Protein AF-A0AAW4JKL2-F1 (afdb_monomer)

Nearest PDB structures (foldseek):
  2j7v-assembly1_A  TM=4.377E-01  e=2.839E+00  Synechococcus elongatus
  2uuu-assembly1_B  TM=3.241E-01  e=1.667E+00  Dictyostelium discoideum
  2hzm-assembly3_E  TM=2.739E-01  e=5.126E+00  Saccharomyces cerevisiae
  8c7o-assembly1_A  TM=1.915E-01  e=6.494E+00  Staphylococcus aureus subsp. aureus USA300
  5ey2-assembly1_B  TM=1.717E-01  e=5.770E+00  Bacillus cereus ATCC 14579

Organism: NCBI:txid479978

Radius of gyration: 26.13 Å; Cα contacts (8 Å, |Δi|>4): 425; chains: 1; bounding box: 57×46×68 Å

InterPro domains:
  IPR006311 Twin-arginine translocation pathway, signal sequence [PS51318] (1-33)

Secondary structure (DSSP, 8-state):
---HHHHHHHHHHHHHHHHHHHSHHHHTS-TTSPPP-SEEEEEEEEES--TTEEEEEEGGGTEEEEEE-SSS-EEEE-TTS-EEEEEETTEEEEETT-THHHHTSSTT--PPPPTT--TTSPP-EEEEESSSEEEE--GGGS---SSPPHHHHH-TTS-EEEEEEEEEEEETTEEEEEEEEEEE-PPPPSHHHHHHHHHHHHHHHHHH-PPTTSHHHHHHHHHHHHHHHHHHHHHHHHHHHHHHHTT-SHHHHHHHHHHHTSHHHHHHHHHHHH-

Solvent-accessible surface area (backbone atoms only — not comparable to full-atom values): 15125 Å² total; per-residue (Å²): 133,83,51,57,67,61,44,20,52,49,53,50,50,51,51,50,50,50,49,58,63,71,46,45,69,66,69,69,53,53,94,81,58,75,81,89,65,55,58,46,40,45,72,75,49,50,42,78,75,59,89,42,60,50,73,46,62,37,80,92,39,61,24,46,34,44,36,27,72,36,97,55,54,38,28,37,39,30,93,86,68,22,65,22,38,37,29,9,77,87,11,22,28,38,14,67,20,19,54,44,62,44,37,26,71,42,89,85,36,79,52,79,78,57,91,69,42,33,59,88,53,80,75,45,77,41,78,78,45,72,49,34,60,49,76,42,30,53,76,71,57,52,89,85,65,96,65,73,58,71,70,43,70,74,44,56,88,46,72,40,85,73,45,75,37,72,47,47,30,32,44,84,89,46,78,30,29,41,33,28,39,30,28,40,44,46,79,77,80,60,62,67,54,54,52,51,52,50,51,50,50,50,49,54,50,65,68,38,63,38,60,85,95,35,76,66,28,55,51,50,51,52,51,49,42,50,49,33,32,51,49,10,50,52,39,37,50,50,50,52,50,53,27,57,71,71,66,44,73,57,72,68,35,29,52,48,36,41,61,74,76,34,40,67,59,38,51,52,11,52,50,31,55,72,98

Mean predicted aligned error: 9.64 Å

pLDDT: mean 86.82, std 12.03, range [48.22, 98.81]

Sequence (275 aa):
MITPLRRAALVLAVAATALLTLAAPAAAHGADAPEGTDYRATISGVDPDGPGLTARMVEAGARLELTNDTDADVTVLGYSGEPYLRIGPAGVYENTRSPATYLNRTLAGETRLPAEANPAAAPDWRRIDDGPTARWHDQRTLWREDAPPAAVAADPDREHRVRDWTVPLRAGDTTGAVRGTLDWVPPPDPYPWWVAATLGFLLIGAAGLAPGGTAAGVRALRAVGALLALGGAATVALTVARALDTGAPGVGGTLAELVTGQVWTLLTGLGALAA

Foldseek 3Di:
DDPLLRQLVVLVVVVVVVCVVVCVVVVVPPPPQDDDDLKQKAWPDKPPDDPQWDWGQDSRNQKIKIFGRDQFWKFWAAPVRAGAWIFHQQAIKGFLLALCVQQFPDSLSPGDRDPSNHRPDDTDIDHDTRHRMDMTGDPQRDDNDPDDPPVCVVPVQDKAFPDKGWTWMDTPPDTMITIITMMRHHDPDCVVVVVVVVVSVVVSVVSNDDDPPDPSNVVVVVVQLVVLLVQLVVLLVVLLVVLVVVVQPPPVRSVCCCVPVPVVSNVSSVVSNVD

Structure (mmCIF, N/CA/C/O backbone):
data_AF-A0AAW4JKL2-F1
#
_entry.id   AF-A0AAW4JKL2-F1
#
loop_
_atom_site.group_PDB
_atom_site.id
_atom_site.type_symbol
_atom_site.label_atom_id
_atom_site.label_alt_id
_atom_site.label_comp_id
_atom_site.label_asym_id
_atom_site.label_entity_id
_atom_site.label_seq_id
_atom_site.pdbx_PDB_ins_code
_atom_site.Cartn_x
_atom_site.Cartn_y
_atom_site.Cartn_z
_atom_site.occupancy
_atom_site.B_iso_or_equiv
_atom_site.auth_seq_id
_atom_site.auth_comp_id
_atom_site.auth_asym_id
_atom_site.auth_atom_id
_atom_site.pdbx_PDB_model_num
ATOM 1 N N . MET A 1 1 ? 40.353 19.549 -35.329 1.00 52.00 1 MET A N 1
ATOM 2 C CA . MET A 1 1 ? 39.270 18.582 -35.621 1.00 52.00 1 MET A CA 1
ATOM 3 C C . MET A 1 1 ? 39.399 17.402 -34.673 1.00 52.00 1 MET A C 1
ATOM 5 O O . MET A 1 1 ? 40.476 16.829 -34.590 1.00 52.00 1 MET A O 1
ATOM 9 N N . ILE A 1 2 ? 38.353 17.076 -33.913 1.00 56.88 2 ILE A N 1
ATOM 10 C CA . ILE A 1 2 ? 38.347 15.893 -33.038 1.00 56.88 2 ILE A CA 1
ATOM 11 C C . ILE A 1 2 ? 38.246 14.653 -33.938 1.00 56.88 2 ILE A C 1
ATOM 13 O O . ILE A 1 2 ? 37.394 14.624 -34.824 1.00 56.88 2 ILE A O 1
ATOM 17 N N . THR A 1 3 ? 39.113 13.658 -33.741 1.00 70.12 3 THR A N 1
ATOM 18 C CA . THR A 1 3 ? 39.052 12.399 -34.496 1.00 70.12 3 THR A CA 1
ATOM 19 C C . THR A 1 3 ? 37.716 11.684 -34.243 1.00 70.12 3 THR A C 1
ATOM 21 O O . THR A 1 3 ? 37.168 11.791 -33.143 1.00 70.12 3 THR A O 1
ATOM 24 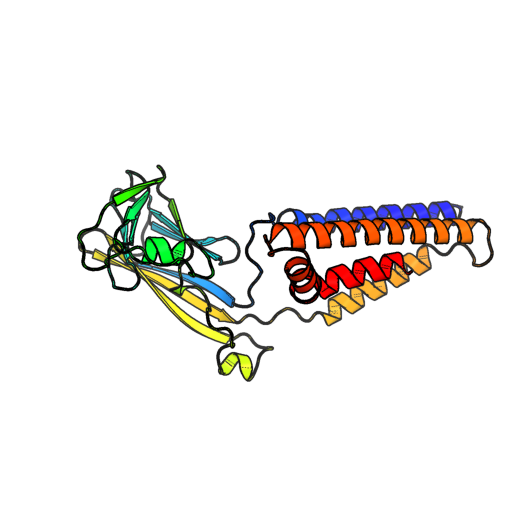N N . PRO A 1 4 ? 37.175 10.934 -35.219 1.00 64.88 4 PRO A N 1
ATOM 25 C CA . PRO A 1 4 ? 35.885 10.246 -35.082 1.00 64.88 4 PRO A CA 1
ATOM 26 C C . PRO A 1 4 ? 35.831 9.324 -33.851 1.00 64.88 4 PRO A C 1
ATOM 28 O O . PRO A 1 4 ? 34.829 9.300 -33.147 1.00 64.88 4 PRO A O 1
ATOM 31 N N . LEU A 1 5 ? 36.952 8.680 -33.504 1.00 64.56 5 LEU A N 1
ATOM 32 C CA . LEU A 1 5 ? 37.116 7.889 -32.276 1.00 64.56 5 LEU A CA 1
ATOM 33 C C . LEU A 1 5 ? 36.901 8.701 -30.991 1.00 64.56 5 LEU A C 1
ATOM 35 O O . LEU A 1 5 ? 36.231 8.242 -30.072 1.00 64.56 5 LEU A O 1
ATOM 39 N N . ARG A 1 6 ? 37.454 9.916 -30.917 1.00 69.94 6 ARG A N 1
ATOM 40 C CA . ARG A 1 6 ? 37.334 10.776 -29.733 1.00 69.94 6 ARG A CA 1
ATOM 41 C C . ARG A 1 6 ? 35.933 11.387 -29.617 1.00 69.94 6 ARG A C 1
ATOM 43 O O . ARG A 1 6 ? 35.484 11.629 -28.504 1.00 69.94 6 ARG A O 1
ATOM 50 N N . ARG A 1 7 ? 35.226 11.587 -30.738 1.00 69.88 7 ARG A N 1
ATOM 51 C CA . ARG A 1 7 ? 33.801 11.968 -30.743 1.00 69.88 7 ARG A CA 1
ATOM 52 C C . ARG A 1 7 ? 32.911 10.819 -30.269 1.00 69.88 7 ARG A C 1
ATOM 54 O O . ARG A 1 7 ? 32.115 11.036 -29.367 1.00 69.88 7 ARG A O 1
ATOM 61 N N . ALA A 1 8 ? 33.104 9.611 -30.799 1.00 66.69 8 ALA A N 1
ATOM 62 C CA . ALA A 1 8 ? 32.352 8.426 -30.385 1.00 66.69 8 ALA A CA 1
ATOM 63 C C . ALA A 1 8 ? 32.540 8.116 -28.891 1.00 66.69 8 ALA A C 1
ATOM 65 O O . ALA A 1 8 ? 31.564 7.900 -28.181 1.00 66.69 8 ALA A O 1
ATOM 66 N N . ALA A 1 9 ? 33.778 8.181 -28.389 1.00 70.62 9 ALA A N 1
ATOM 67 C CA . ALA A 1 9 ? 34.065 7.989 -26.968 1.00 70.62 9 ALA A CA 1
ATOM 68 C C . ALA A 1 9 ? 33.380 9.042 -26.081 1.00 70.62 9 ALA A C 1
ATOM 70 O O . ALA A 1 9 ? 32.868 8.705 -25.019 1.00 70.62 9 ALA A O 1
ATOM 71 N N . LEU A 1 10 ? 33.333 10.304 -26.522 1.00 77.19 10 LEU A N 1
ATOM 72 C CA . LEU A 1 10 ? 32.659 11.374 -25.787 1.00 77.19 10 LEU A CA 1
ATOM 73 C C . LEU A 1 10 ? 31.135 11.186 -25.782 1.00 77.19 10 LEU A C 1
ATOM 75 O O . LEU A 1 10 ? 30.516 11.333 -24.737 1.00 77.19 10 LEU A O 1
ATOM 79 N N . VAL A 1 11 ? 30.537 10.819 -26.920 1.00 75.50 11 VAL A N 1
ATOM 80 C CA . VAL A 1 11 ? 29.095 10.533 -27.024 1.00 75.50 11 VAL A CA 1
ATOM 81 C C . VAL A 1 11 ? 28.717 9.346 -26.143 1.00 75.50 11 VAL A C 1
ATOM 83 O O . VAL A 1 11 ? 27.756 9.443 -25.392 1.00 75.50 11 VAL A O 1
ATOM 86 N N . LEU A 1 12 ? 29.497 8.262 -26.176 1.00 72.12 12 LEU A N 1
ATOM 87 C CA . LEU A 1 12 ? 29.280 7.099 -25.317 1.00 72.12 12 LEU A CA 1
ATOM 88 C C . LEU A 1 12 ? 29.432 7.448 -23.836 1.00 72.12 12 LEU A C 1
ATOM 90 O O . LEU A 1 12 ? 28.603 7.034 -23.037 1.00 72.12 12 LEU A O 1
ATOM 94 N N . ALA A 1 13 ? 30.442 8.237 -23.463 1.00 77.69 13 ALA A N 1
ATOM 95 C CA . ALA A 1 13 ? 30.631 8.668 -22.081 1.00 77.69 13 ALA A CA 1
ATOM 96 C C . ALA A 1 13 ? 29.476 9.555 -21.594 1.00 77.69 13 ALA A C 1
ATOM 98 O O . ALA A 1 13 ? 28.987 9.362 -20.484 1.00 77.69 13 ALA A O 1
ATOM 99 N N . VAL A 1 14 ? 29.002 10.490 -22.422 1.00 79.69 14 VAL A N 1
ATOM 100 C CA . VAL A 1 14 ? 27.851 11.346 -22.097 1.00 79.69 14 VAL A CA 1
ATOM 101 C C . VAL A 1 14 ? 26.569 10.521 -22.018 1.00 79.69 14 VAL A C 1
ATOM 103 O O . VAL A 1 14 ? 25.834 10.667 -21.050 1.00 79.69 14 VAL A O 1
ATOM 106 N N . ALA A 1 15 ? 26.321 9.623 -22.974 1.00 76.25 15 ALA A N 1
ATOM 107 C CA . ALA A 1 15 ? 25.154 8.744 -22.962 1.00 76.25 15 ALA A CA 1
ATOM 108 C C . ALA A 1 15 ? 25.161 7.803 -21.750 1.00 76.25 15 ALA A C 1
ATOM 110 O O . ALA A 1 15 ? 24.146 7.679 -21.076 1.00 76.25 15 ALA A O 1
ATOM 111 N N . ALA A 1 16 ? 26.305 7.195 -21.426 1.00 75.12 16 ALA A N 1
ATOM 112 C CA . ALA A 1 16 ? 26.457 6.345 -20.248 1.00 75.12 16 ALA A CA 1
ATOM 113 C C . ALA A 1 16 ? 26.262 7.140 -18.952 1.00 75.12 16 ALA A C 1
ATOM 115 O O . ALA A 1 16 ? 25.554 6.688 -18.062 1.00 75.12 16 ALA A O 1
ATOM 116 N N . THR A 1 17 ? 26.827 8.348 -18.862 1.00 78.50 17 THR A N 1
ATOM 117 C CA . THR A 1 17 ? 26.625 9.231 -17.703 1.00 78.50 17 THR A CA 1
ATOM 118 C C . THR A 1 17 ? 25.152 9.613 -17.571 1.00 78.50 17 THR A C 1
ATOM 120 O O . THR A 1 17 ? 24.591 9.476 -16.491 1.00 78.50 17 THR A O 1
ATOM 123 N N . ALA A 1 18 ? 24.498 10.011 -18.665 1.00 76.19 18 ALA A N 1
ATOM 124 C CA . ALA A 1 18 ? 23.077 10.344 -18.678 1.00 76.19 18 ALA A CA 1
ATOM 125 C C . ALA A 1 18 ? 22.216 9.146 -18.245 1.00 76.19 18 ALA A C 1
ATOM 127 O O . ALA A 1 18 ? 21.394 9.290 -17.345 1.00 76.19 18 ALA A O 1
ATOM 128 N N . LEU A 1 19 ? 22.465 7.956 -18.800 1.00 73.12 19 LEU A N 1
ATOM 129 C CA . LEU A 1 19 ? 21.787 6.715 -18.414 1.00 73.12 19 LEU A CA 1
ATOM 130 C C . LEU A 1 19 ? 21.975 6.399 -16.926 1.00 73.12 19 LEU A C 1
ATOM 132 O O . LEU A 1 19 ? 20.993 6.150 -16.237 1.00 73.12 19 LEU A O 1
ATOM 136 N N . LEU A 1 20 ? 23.204 6.469 -16.408 1.00 72.44 20 LEU A N 1
ATOM 137 C CA . LEU A 1 20 ? 23.494 6.212 -14.993 1.00 72.44 20 LEU A CA 1
ATOM 138 C C . LEU A 1 20 ? 22.837 7.245 -14.065 1.00 72.44 20 LEU A C 1
ATOM 140 O O . LEU A 1 20 ? 22.357 6.884 -12.994 1.00 72.44 20 LEU A O 1
ATOM 144 N N . THR A 1 21 ? 22.766 8.517 -14.472 1.00 70.31 21 THR A N 1
ATOM 145 C CA . THR A 1 21 ? 22.097 9.567 -13.682 1.00 70.31 21 THR A CA 1
ATOM 146 C C . THR A 1 21 ? 20.573 9.450 -13.700 1.00 70.31 21 THR A C 1
ATOM 148 O O . THR A 1 21 ? 19.937 9.660 -12.673 1.00 70.31 21 THR A O 1
ATOM 151 N N . LEU A 1 22 ? 19.981 9.082 -14.840 1.00 67.00 22 LEU A N 1
ATOM 152 C CA . LEU A 1 22 ? 18.532 8.934 -14.998 1.00 67.00 22 LEU A CA 1
ATOM 153 C C . LEU A 1 22 ? 18.009 7.599 -14.453 1.00 67.00 22 LEU A C 1
ATOM 155 O O . LEU A 1 22 ? 16.836 7.510 -14.112 1.00 67.00 22 LEU A O 1
ATOM 159 N N . ALA A 1 23 ? 18.864 6.580 -14.331 1.00 60.25 23 ALA A N 1
ATOM 160 C CA . ALA A 1 23 ? 18.529 5.302 -13.705 1.00 60.25 23 ALA A CA 1
ATOM 161 C C . ALA A 1 23 ? 18.612 5.333 -12.166 1.00 60.25 23 ALA A C 1
ATOM 163 O O . ALA A 1 23 ? 18.156 4.397 -11.512 1.00 60.25 23 ALA A O 1
ATOM 164 N N . ALA A 1 24 ? 19.150 6.399 -11.563 1.00 53.47 24 ALA A N 1
ATOM 165 C CA . ALA A 1 24 ? 19.277 6.524 -10.109 1.00 53.47 24 ALA A CA 1
ATOM 166 C C . ALA A 1 24 ? 17.954 6.339 -9.319 1.00 53.47 24 ALA A C 1
ATOM 168 O O . ALA A 1 24 ? 17.996 5.689 -8.273 1.00 53.47 24 ALA A O 1
ATOM 169 N N . PRO A 1 25 ? 16.772 6.801 -9.788 1.00 61.66 25 PRO A N 1
ATOM 170 C CA . PRO A 1 25 ? 15.496 6.537 -9.114 1.00 61.66 25 PRO A CA 1
ATOM 171 C C . PRO A 1 25 ? 15.129 5.047 -9.043 1.00 61.66 25 PRO A C 1
ATOM 173 O O . PRO A 1 25 ? 14.504 4.622 -8.073 1.00 61.66 25 PRO A O 1
ATOM 176 N N . ALA A 1 26 ? 15.558 4.243 -10.025 1.00 56.38 26 ALA A N 1
ATOM 177 C CA . ALA A 1 26 ? 15.331 2.798 -10.029 1.00 56.38 26 ALA A CA 1
ATOM 178 C C . ALA A 1 26 ? 16.175 2.081 -8.960 1.00 56.38 26 ALA A C 1
ATOM 180 O O . ALA A 1 26 ? 15.728 1.095 -8.391 1.00 56.38 26 ALA A O 1
ATOM 181 N N . ALA A 1 27 ? 17.364 2.603 -8.632 1.00 53.47 27 ALA A N 1
ATOM 182 C CA . ALA A 1 27 ? 18.199 2.091 -7.540 1.00 53.47 27 ALA A CA 1
ATOM 183 C C . ALA A 1 27 ? 17.720 2.539 -6.144 1.00 53.47 27 ALA A C 1
ATOM 185 O O . ALA A 1 27 ? 18.103 1.938 -5.144 1.00 53.47 27 ALA A O 1
ATOM 186 N N . ALA A 1 28 ? 16.891 3.587 -6.067 1.00 52.62 28 ALA A N 1
ATOM 187 C CA . ALA A 1 28 ? 16.260 4.023 -4.821 1.00 52.62 28 ALA A CA 1
ATOM 188 C C . ALA A 1 28 ? 15.072 3.131 -4.411 1.00 52.62 28 ALA A C 1
ATOM 190 O O . ALA A 1 28 ? 14.612 3.215 -3.273 1.00 52.62 28 ALA A O 1
ATOM 191 N N . HIS A 1 29 ? 14.580 2.276 -5.316 1.00 50.56 29 HIS A N 1
ATOM 192 C CA . HIS A 1 29 ? 13.637 1.220 -4.968 1.00 50.56 29 HIS A CA 1
ATOM 193 C C . HIS A 1 29 ? 14.438 0.078 -4.339 1.00 50.56 29 HIS A C 1
ATOM 195 O O . HIS A 1 29 ? 15.180 -0.629 -5.020 1.00 50.56 29 HIS A O 1
ATOM 201 N N . GLY A 1 30 ? 14.350 -0.049 -3.013 1.00 48.62 30 GLY A N 1
ATOM 202 C CA . GLY A 1 30 ? 14.922 -1.191 -2.305 1.00 48.62 30 GLY A CA 1
ATOM 203 C C . GLY A 1 30 ? 14.339 -2.499 -2.844 1.00 48.62 30 GLY A C 1
ATOM 204 O O . GLY A 1 30 ? 13.202 -2.524 -3.309 1.00 48.62 30 GLY A O 1
ATOM 205 N N . ALA A 1 31 ? 15.108 -3.586 -2.760 1.00 48.22 31 ALA A N 1
ATOM 206 C CA . ALA A 1 31 ? 14.669 -4.921 -3.179 1.00 48.22 31 ALA A CA 1
ATOM 207 C C . ALA A 1 31 ? 13.407 -5.419 -2.436 1.00 48.22 31 ALA A C 1
ATOM 209 O O . ALA A 1 31 ? 12.767 -6.352 -2.903 1.00 48.22 31 ALA A O 1
ATOM 210 N N . ASP A 1 32 ? 13.045 -4.764 -1.328 1.00 49.06 32 ASP A N 1
ATOM 211 C CA . ASP A 1 32 ? 11.871 -5.063 -0.503 1.00 49.06 32 ASP A CA 1
ATOM 212 C C . ASP A 1 32 ? 10.628 -4.227 -0.864 1.00 49.06 32 ASP A C 1
ATOM 214 O O . ASP A 1 32 ? 9.589 -4.349 -0.212 1.00 49.06 32 ASP A O 1
ATOM 218 N N . ALA A 1 33 ? 10.717 -3.334 -1.860 1.00 54.47 33 ALA A N 1
ATOM 219 C CA . ALA A 1 33 ? 9.550 -2.599 -2.331 1.00 54.47 33 ALA A CA 1
ATOM 220 C C . ALA A 1 33 ? 8.578 -3.578 -3.020 1.00 54.47 33 ALA A C 1
ATOM 222 O O . ALA A 1 33 ? 9.007 -4.328 -3.899 1.00 54.47 33 ALA A O 1
ATOM 223 N N . PRO A 1 34 ? 7.284 -3.579 -2.654 1.00 63.53 34 PRO A N 1
ATOM 224 C CA . PRO A 1 34 ? 6.278 -4.403 -3.315 1.00 63.53 34 PRO A CA 1
ATOM 225 C C . PRO A 1 34 ? 6.248 -4.155 -4.821 1.00 63.53 34 PRO A C 1
ATOM 227 O O . PRO A 1 34 ? 6.532 -3.040 -5.270 1.00 63.53 34 PRO A O 1
ATOM 230 N N . GLU A 1 35 ? 5.860 -5.171 -5.595 1.00 68.19 35 GLU A N 1
ATOM 231 C CA . GLU A 1 35 ? 5.595 -4.971 -7.018 1.00 68.19 35 GLU A CA 1
ATOM 232 C C . GLU A 1 35 ? 4.573 -3.843 -7.205 1.00 68.19 35 GLU A C 1
ATOM 234 O O . GLU A 1 35 ? 3.597 -3.724 -6.456 1.00 68.19 35 GLU A O 1
ATOM 239 N N . GLY A 1 36 ? 4.831 -2.981 -8.191 1.00 70.75 36 GLY A N 1
ATOM 240 C CA . GLY A 1 36 ? 3.904 -1.916 -8.543 1.00 70.75 36 GLY A CA 1
ATOM 241 C C . GLY A 1 36 ? 2.564 -2.515 -8.955 1.00 70.75 36 GLY A C 1
ATOM 242 O O . GLY A 1 36 ? 2.522 -3.464 -9.733 1.00 70.75 36 GLY A O 1
ATOM 243 N N . THR A 1 37 ? 1.475 -1.959 -8.432 1.00 85.62 37 THR A N 1
ATOM 244 C CA . THR A 1 37 ? 0.113 -2.365 -8.791 1.00 85.62 37 THR A CA 1
ATOM 245 C C . THR A 1 37 ? -0.551 -1.250 -9.588 1.00 85.62 37 THR A C 1
ATOM 247 O O . THR A 1 37 ? -0.321 -0.072 -9.304 1.00 85.62 37 THR A O 1
ATOM 250 N N . ASP A 1 38 ? -1.444 -1.617 -10.504 1.00 92.06 38 ASP A N 1
ATOM 251 C CA . ASP A 1 38 ? -2.299 -0.668 -11.229 1.00 92.06 38 ASP A CA 1
ATOM 252 C C . ASP A 1 38 ? -3.453 -0.132 -10.354 1.00 92.06 38 ASP A C 1
ATOM 254 O O . ASP A 1 38 ? -4.308 0.618 -10.814 1.00 92.06 38 ASP A O 1
ATOM 258 N N . TYR A 1 39 ? -3.498 -0.483 -9.066 1.00 93.81 39 TYR A N 1
ATOM 259 C CA . TYR A 1 39 ? -4.464 0.036 -8.103 1.00 93.81 39 TYR A CA 1
ATOM 260 C C . TYR A 1 39 ? -3.835 1.096 -7.197 1.00 93.81 39 TYR A C 1
ATOM 262 O O . TYR A 1 39 ? -2.875 0.853 -6.463 1.00 93.81 39 TYR A O 1
ATOM 270 N N . ARG A 1 40 ? -4.439 2.284 -7.190 1.00 95.44 40 ARG A N 1
ATOM 271 C CA . ARG A 1 40 ? -4.085 3.409 -6.330 1.00 95.44 40 ARG A CA 1
ATOM 272 C C . ARG A 1 40 ? -5.024 3.477 -5.134 1.00 95.44 40 ARG A C 1
ATOM 274 O O . ARG A 1 40 ? -6.212 3.753 -5.281 1.00 95.44 40 ARG A O 1
ATOM 281 N N . ALA A 1 41 ? -4.468 3.302 -3.940 1.00 96.19 41 ALA A N 1
ATOM 282 C CA . ALA A 1 41 ? -5.157 3.599 -2.692 1.00 96.19 41 ALA A CA 1
ATOM 283 C C . ALA A 1 41 ? -4.923 5.062 -2.284 1.00 96.19 41 ALA A C 1
ATOM 285 O O . ALA A 1 41 ? -3.781 5.518 -2.216 1.00 96.19 41 ALA A O 1
ATOM 286 N N . THR A 1 42 ? -5.997 5.784 -1.969 1.00 97.19 42 THR A N 1
ATOM 287 C CA . THR A 1 42 ? -5.944 7.185 -1.523 1.00 97.19 42 THR A CA 1
ATOM 288 C C . THR A 1 42 ? -6.735 7.347 -0.235 1.00 97.19 42 THR A C 1
ATOM 290 O O . THR A 1 42 ? -7.855 6.859 -0.147 1.00 97.19 42 THR A O 1
ATOM 293 N N . ILE A 1 43 ? -6.188 8.051 0.758 1.00 98.06 43 ILE A N 1
ATOM 294 C CA . ILE A 1 43 ? -6.950 8.459 1.947 1.00 98.06 43 ILE A CA 1
ATOM 295 C C . ILE A 1 43 ? -7.718 9.735 1.624 1.00 98.06 43 ILE A C 1
ATOM 297 O O . ILE A 1 43 ? -7.142 10.703 1.133 1.00 98.06 43 ILE A O 1
ATOM 301 N N . SER A 1 44 ? -9.016 9.724 1.908 1.00 96.94 44 SER A N 1
ATOM 302 C CA . SER A 1 44 ? -9.912 10.867 1.729 1.00 96.94 44 SER A CA 1
ATOM 303 C C . SER A 1 44 ? -10.199 11.608 3.035 1.00 96.94 44 SER A C 1
ATOM 305 O O . SER A 1 44 ? -10.614 12.762 2.986 1.00 96.94 44 SER A O 1
ATOM 307 N N . GLY A 1 45 ? -9.955 10.987 4.193 1.00 96.19 45 GLY A N 1
ATOM 308 C CA . GLY A 1 45 ? -10.068 11.654 5.489 1.00 96.19 45 GLY A CA 1
ATOM 309 C C . GLY A 1 45 ? -9.913 10.718 6.685 1.00 96.19 45 GLY A C 1
ATOM 310 O O . GLY A 1 45 ? -9.917 9.491 6.545 1.00 96.19 45 GLY A O 1
ATOM 311 N N . VAL A 1 46 ? -9.801 11.320 7.868 1.00 96.56 46 VAL A N 1
ATOM 312 C CA . VAL A 1 46 ? -9.782 10.640 9.166 1.00 96.56 46 VAL A CA 1
ATOM 313 C C . VAL A 1 46 ? -10.827 11.293 10.060 1.00 96.56 46 VAL A C 1
ATOM 315 O O . VAL A 1 46 ? -10.863 12.512 10.159 1.00 96.56 46 VAL A O 1
ATOM 318 N N . ASP A 1 47 ? -11.659 10.476 10.703 1.00 92.81 47 ASP A N 1
ATOM 319 C CA . ASP A 1 47 ? -12.657 10.920 11.670 1.00 92.81 47 ASP A CA 1
ATOM 320 C C . ASP A 1 47 ? -12.320 10.433 13.089 1.00 92.81 47 ASP A C 1
ATOM 322 O O . ASP A 1 47 ? -12.001 9.247 13.255 1.00 92.81 47 ASP A O 1
ATOM 326 N N . PRO A 1 48 ? -12.513 11.282 14.116 1.00 86.56 48 PRO A N 1
ATOM 327 C CA . PRO A 1 48 ? -12.802 12.712 13.989 1.00 86.56 48 PRO A CA 1
ATOM 328 C C . PRO A 1 48 ? -11.609 13.461 13.378 1.00 86.56 48 PRO A C 1
ATOM 330 O O . PRO A 1 48 ? -10.462 13.167 13.710 1.00 86.56 48 PRO A O 1
ATOM 333 N N . ASP A 1 49 ? -11.893 14.425 12.504 1.00 85.31 49 ASP A N 1
ATOM 334 C CA . ASP A 1 49 ? -10.858 15.307 11.966 1.00 85.31 49 ASP A CA 1
ATOM 335 C C . ASP A 1 49 ? -10.373 16.248 13.078 1.00 85.31 49 ASP A C 1
ATOM 337 O O . ASP A 1 49 ? -11.174 16.843 13.809 1.00 85.31 49 ASP A O 1
ATOM 341 N N . GLY A 1 50 ? -9.060 16.345 13.261 1.00 79.25 50 GLY A N 1
ATOM 342 C CA . GLY A 1 50 ? -8.479 17.082 14.373 1.00 79.25 50 GLY A CA 1
ATOM 343 C C . GLY A 1 50 ? -6.956 16.990 14.453 1.00 79.25 50 GLY A C 1
ATOM 344 O O . GLY A 1 50 ? -6.334 16.134 13.821 1.00 79.25 50 GLY A O 1
ATOM 345 N N . PRO A 1 51 ? -6.322 17.883 15.234 1.00 87.31 51 PRO A N 1
ATOM 346 C CA . PRO A 1 51 ? -4.876 17.871 15.401 1.00 87.31 51 PRO A CA 1
ATOM 347 C C . PRO A 1 51 ? -4.416 16.594 16.116 1.00 87.31 51 PRO A C 1
ATOM 349 O O . PRO A 1 51 ? -5.034 16.152 17.082 1.00 87.31 51 PRO A O 1
ATOM 352 N N . GLY A 1 52 ? -3.294 16.037 15.661 1.00 92.00 52 GLY A N 1
ATOM 353 C CA . GLY A 1 52 ? -2.620 14.914 16.315 1.00 92.00 52 GLY A CA 1
ATOM 354 C C . GLY A 1 52 ? -3.027 13.525 15.824 1.00 92.00 52 GLY A C 1
ATOM 355 O O . GLY A 1 52 ? -2.355 12.569 16.180 1.00 92.00 52 GLY A O 1
ATOM 356 N N . LEU A 1 53 ? -4.049 13.378 14.974 1.00 95.50 53 LEU A N 1
ATOM 357 C CA . LEU A 1 53 ? -4.347 12.100 14.320 1.00 95.50 53 LEU A CA 1
ATOM 358 C C . LEU A 1 53 ? -4.225 12.250 12.805 1.00 95.50 53 LEU A C 1
ATOM 360 O O . LEU A 1 53 ? -4.997 12.969 12.179 1.00 95.50 53 LEU A O 1
ATOM 3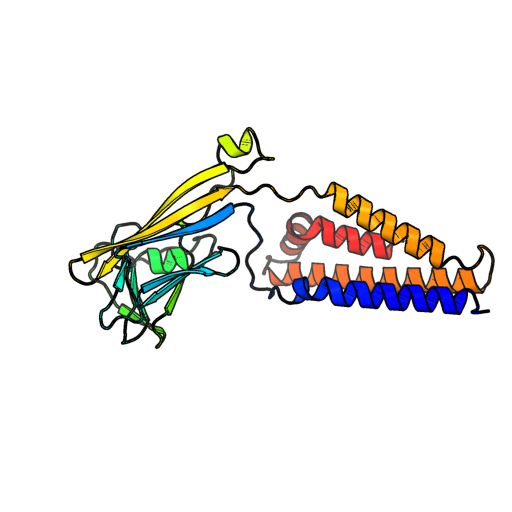64 N N . THR A 1 54 ? -3.248 11.575 12.202 1.00 97.19 54 THR A N 1
ATOM 365 C CA . THR A 1 54 ? -3.000 11.664 10.756 1.00 97.19 54 THR A CA 1
ATOM 366 C C . THR A 1 54 ? -2.853 10.286 10.136 1.00 97.19 54 THR A C 1
ATOM 368 O O . THR A 1 54 ? -2.271 9.384 10.735 1.00 97.19 54 THR A O 1
ATOM 371 N N . ALA A 1 55 ? -3.376 10.125 8.921 1.00 97.81 55 ALA A N 1
ATOM 372 C CA . ALA A 1 55 ? -3.253 8.892 8.161 1.00 97.81 55 ALA A CA 1
ATOM 373 C C . ALA A 1 55 ? -2.746 9.183 6.749 1.00 97.81 55 ALA A C 1
ATOM 375 O O . ALA A 1 55 ? -3.172 10.148 6.111 1.00 97.81 55 ALA A O 1
ATOM 376 N N . ARG A 1 56 ? -1.861 8.327 6.239 1.00 97.25 56 ARG A N 1
ATOM 377 C CA . ARG A 1 56 ?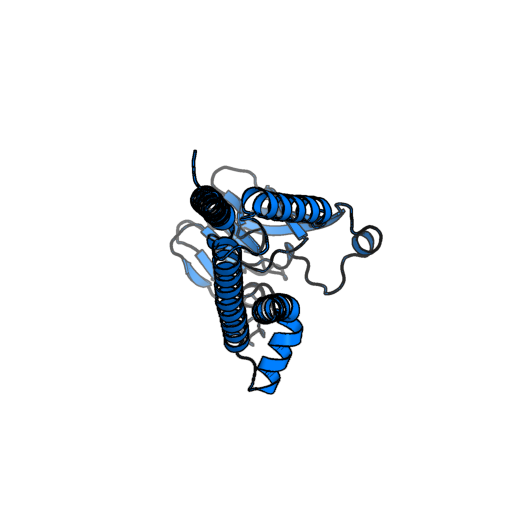 -1.379 8.398 4.855 1.00 97.25 56 ARG A CA 1
ATOM 378 C C . ARG A 1 56 ? -1.065 7.014 4.303 1.00 97.25 56 ARG A C 1
ATOM 380 O O . ARG A 1 56 ? -0.727 6.094 5.043 1.00 97.25 56 ARG A O 1
ATOM 387 N N . MET A 1 57 ? -1.143 6.893 2.983 1.00 95.69 57 MET A N 1
ATOM 388 C CA . MET A 1 57 ? -0.631 5.721 2.285 1.00 95.69 57 MET A CA 1
ATOM 389 C C . MET A 1 57 ? 0.882 5.869 2.107 1.00 95.69 57 MET A C 1
ATOM 391 O O . MET A 1 57 ? 1.373 6.944 1.750 1.00 95.69 57 MET A O 1
ATOM 395 N N . VAL A 1 58 ? 1.629 4.802 2.377 1.00 92.94 58 VAL A N 1
ATOM 396 C CA . VAL A 1 58 ? 3.095 4.751 2.263 1.00 92.94 58 VAL A CA 1
ATOM 397 C C . VAL A 1 58 ? 3.513 3.555 1.414 1.00 92.94 58 VAL A C 1
ATOM 399 O O . VAL A 1 58 ? 2.670 2.735 1.055 1.00 92.94 58 VAL A O 1
ATOM 402 N N . GLU A 1 59 ? 4.799 3.473 1.057 1.00 88.00 59 GLU A N 1
ATOM 403 C CA . GLU A 1 59 ? 5.345 2.352 0.267 1.00 88.00 59 GLU A CA 1
ATOM 404 C C . GLU A 1 59 ? 4.537 2.121 -1.025 1.00 88.00 59 GLU A C 1
ATOM 406 O O . GLU A 1 59 ? 4.018 1.039 -1.274 1.00 88.00 59 GLU A O 1
ATOM 411 N N . ALA A 1 60 ? 4.350 3.193 -1.805 1.00 83.88 60 ALA A N 1
ATOM 412 C CA . ALA A 1 60 ? 3.559 3.196 -3.042 1.00 83.88 60 ALA A CA 1
ATOM 413 C C . ALA A 1 60 ? 2.097 2.716 -2.890 1.00 83.88 60 ALA A C 1
ATOM 415 O O . ALA A 1 60 ? 1.483 2.282 -3.858 1.00 83.88 60 ALA A O 1
ATOM 416 N N . GLY A 1 61 ? 1.514 2.827 -1.691 1.00 88.62 61 GLY A N 1
ATOM 417 C CA . GLY A 1 61 ? 0.140 2.392 -1.419 1.00 88.62 61 GLY A CA 1
ATOM 418 C C . GLY A 1 61 ? 0.037 1.016 -0.767 1.00 88.62 61 GLY A C 1
ATOM 419 O O . GLY A 1 61 ? -1.063 0.603 -0.409 1.00 88.62 61 GLY A O 1
ATOM 420 N N . ALA A 1 62 ? 1.160 0.327 -0.553 1.00 88.94 62 ALA A N 1
ATOM 421 C CA . ALA A 1 62 ? 1.175 -1.005 0.038 1.00 88.94 62 ALA A CA 1
ATOM 422 C C . ALA A 1 62 ? 0.855 -1.025 1.539 1.00 88.94 62 ALA A C 1
ATOM 424 O O . ALA A 1 62 ? 0.407 -2.056 2.049 1.00 88.94 62 ALA A O 1
ATOM 425 N N . ARG A 1 63 ? 1.098 0.078 2.260 1.00 93.50 63 ARG A N 1
ATOM 426 C CA . ARG A 1 63 ? 0.815 0.189 3.697 1.00 93.50 63 ARG A CA 1
ATOM 427 C C . ARG A 1 63 ? 0.016 1.434 4.028 1.00 93.50 63 ARG A C 1
ATOM 429 O O . ARG A 1 63 ? 0.252 2.508 3.473 1.00 93.50 63 ARG A O 1
ATOM 436 N N . LEU A 1 64 ? -0.875 1.282 4.999 1.00 97.25 64 LEU A N 1
ATOM 437 C CA . LEU A 1 64 ? -1.482 2.399 5.700 1.00 97.25 64 LEU A CA 1
ATOM 438 C C . LEU A 1 64 ? -0.580 2.763 6.881 1.00 97.25 64 LEU A C 1
ATOM 440 O O . LEU A 1 64 ? -0.169 1.889 7.646 1.00 97.25 64 LEU A O 1
ATOM 444 N N . GLU A 1 65 ? -0.253 4.044 7.008 1.00 98.06 65 GLU A N 1
ATOM 445 C CA . GLU A 1 65 ? 0.387 4.614 8.189 1.00 98.06 65 GLU A CA 1
ATOM 446 C C . GLU A 1 65 ? -0.638 5.447 8.955 1.00 98.06 65 GLU A C 1
ATOM 448 O O . GLU A 1 65 ? -1.306 6.296 8.361 1.00 98.06 65 GLU A O 1
ATOM 453 N N . LEU A 1 66 ? -0.738 5.209 10.261 1.00 98.19 66 LEU A N 1
ATOM 454 C CA . LEU A 1 66 ? -1.529 6.010 11.189 1.00 98.19 66 LEU A CA 1
ATOM 455 C C . LEU A 1 66 ? -0.607 6.510 12.303 1.00 98.19 66 LEU A C 1
ATOM 457 O O . LEU A 1 66 ? 0.006 5.701 13.007 1.00 98.19 66 LEU A O 1
ATOM 461 N N . THR A 1 67 ? -0.534 7.828 12.463 1.00 98.19 67 THR A N 1
ATOM 462 C CA . THR A 1 67 ? 0.213 8.499 13.531 1.00 98.19 67 THR A CA 1
ATOM 463 C C . THR A 1 67 ? -0.765 9.161 14.491 1.00 98.19 67 THR A C 1
ATOM 465 O O . THR A 1 67 ? -1.633 9.924 14.060 1.00 98.19 67 THR A O 1
ATOM 468 N N . ASN A 1 68 ? -0.624 8.852 15.781 1.00 97.31 68 ASN A N 1
ATOM 469 C CA . ASN A 1 68 ? -1.436 9.392 16.864 1.00 97.31 68 ASN A CA 1
ATOM 470 C C . ASN A 1 68 ? -0.560 10.115 17.901 1.00 97.31 68 ASN A C 1
ATOM 472 O O . ASN A 1 68 ? -0.055 9.494 18.834 1.00 97.31 68 ASN A O 1
ATOM 476 N N . ASP A 1 69 ? -0.437 11.428 17.749 1.00 96.69 69 ASP A N 1
ATOM 477 C CA . ASP A 1 69 ? 0.228 12.355 18.670 1.00 96.69 69 ASP A CA 1
ATOM 478 C C . ASP A 1 69 ? -0.738 12.947 19.718 1.00 96.69 69 ASP A C 1
ATOM 480 O O . ASP A 1 69 ? -0.425 13.947 20.364 1.00 96.69 69 ASP A O 1
ATOM 484 N N . THR A 1 70 ? -1.941 12.381 19.873 1.00 94.50 70 THR A N 1
ATOM 485 C CA . THR A 1 70 ? -2.868 12.789 20.939 1.00 94.50 70 THR A CA 1
ATOM 486 C C . THR A 1 70 ? -2.490 12.154 22.283 1.00 94.50 70 THR A C 1
ATOM 488 O O . THR A 1 70 ? -1.766 11.161 22.347 1.00 94.50 70 THR A O 1
ATOM 491 N N . ASP A 1 71 ? -3.039 12.684 23.379 1.00 94.25 71 ASP A N 1
ATOM 492 C CA . ASP A 1 71 ? -2.803 12.158 24.734 1.00 94.25 71 ASP A CA 1
ATOM 493 C C . ASP A 1 71 ? -3.578 10.858 25.042 1.00 94.25 71 ASP A C 1
ATOM 495 O O . ASP A 1 71 ? -3.489 10.326 26.152 1.00 94.25 71 ASP A O 1
ATOM 499 N N . ALA A 1 72 ? -4.367 10.346 24.092 1.00 94.12 72 ALA A N 1
ATOM 500 C CA . ALA A 1 72 ? -5.237 9.190 24.281 1.00 94.12 72 ALA A CA 1
ATOM 501 C C . ALA A 1 72 ? -4.960 8.088 23.255 1.00 94.12 72 ALA A C 1
ATOM 503 O O . ALA A 1 72 ? -4.592 8.345 22.111 1.00 94.12 72 ALA A O 1
ATOM 504 N N . ASP A 1 73 ? -5.201 6.841 23.654 1.00 96.31 73 ASP A N 1
ATOM 505 C CA . ASP A 1 73 ? -5.070 5.700 22.754 1.00 96.31 73 ASP A CA 1
ATOM 506 C C . ASP A 1 73 ? -6.167 5.702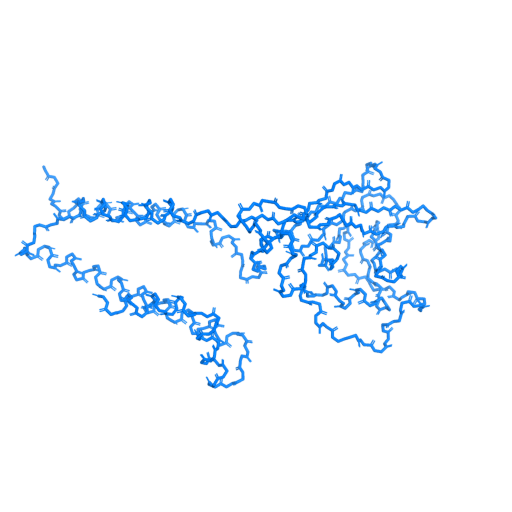 21.676 1.00 96.31 73 ASP A C 1
ATOM 508 O O . ASP A 1 73 ? -7.366 5.778 21.969 1.00 96.31 73 ASP A O 1
ATOM 512 N N . VAL A 1 74 ? -5.752 5.486 20.430 1.00 97.62 74 VAL A N 1
ATOM 513 C CA . VAL A 1 74 ? -6.625 5.150 19.304 1.00 97.62 74 VAL A CA 1
ATOM 514 C C . VAL A 1 74 ? -6.475 3.665 19.000 1.00 97.62 74 VAL A C 1
ATOM 516 O O . VAL A 1 74 ? -5.379 3.156 18.765 1.00 97.62 74 VAL A O 1
ATOM 519 N N . THR A 1 75 ? -7.596 2.951 19.008 1.00 98.38 75 THR A N 1
ATOM 520 C CA . THR A 1 75 ? -7.674 1.540 18.631 1.00 98.38 75 THR A CA 1
ATOM 521 C C . THR A 1 75 ? -8.101 1.416 17.172 1.00 98.38 75 THR A C 1
ATOM 523 O O . THR A 1 75 ? -9.175 1.889 16.806 1.00 98.38 75 THR A O 1
ATOM 526 N N . VAL A 1 76 ? -7.310 0.735 16.349 1.00 98.62 76 VAL A N 1
ATOM 527 C CA . VAL A 1 76 ? -7.706 0.301 15.002 1.00 98.62 76 VAL A CA 1
ATOM 528 C C . VAL A 1 76 ? -8.483 -1.005 15.126 1.00 98.62 76 VAL A C 1
ATOM 530 O O . VAL A 1 76 ? -8.035 -1.918 15.823 1.00 98.62 76 VAL A O 1
ATOM 533 N N . LEU A 1 77 ? -9.631 -1.115 14.454 1.00 98.62 77 LEU A N 1
ATOM 534 C CA . LEU A 1 77 ? -10.443 -2.332 14.477 1.00 98.62 77 LEU A CA 1
ATOM 535 C C . LEU A 1 77 ? -10.121 -3.264 13.301 1.00 98.62 77 LEU A C 1
ATOM 537 O O . LEU A 1 77 ? -9.969 -2.846 12.143 1.00 98.62 77 LEU A O 1
ATOM 541 N N . GLY A 1 78 ? -10.034 -4.553 13.619 1.00 98.00 78 GLY A N 1
ATOM 542 C CA . GLY A 1 78 ? -9.853 -5.643 12.675 1.00 98.00 78 GLY A CA 1
ATOM 543 C C . GLY A 1 78 ? -11.118 -5.950 11.874 1.00 98.00 78 GLY A C 1
ATOM 544 O O . GLY A 1 78 ? -12.125 -5.239 11.930 1.00 98.00 78 GLY A O 1
ATOM 545 N N . TYR A 1 79 ? -11.050 -7.009 11.073 1.00 96.81 79 TYR A N 1
ATOM 546 C CA . TYR A 1 79 ? -12.062 -7.315 10.059 1.00 96.81 79 TYR A CA 1
ATOM 547 C C . TYR A 1 79 ? -13.402 -7.786 10.633 1.00 96.81 79 TYR A C 1
ATOM 549 O O . TYR A 1 79 ? -14.415 -7.693 9.945 1.00 96.81 79 TYR A O 1
ATOM 557 N N . SER A 1 80 ? -13.421 -8.259 11.882 1.00 97.12 80 SER A N 1
ATOM 558 C CA . SER A 1 80 ? -14.643 -8.632 12.608 1.00 97.12 80 SER A CA 1
ATOM 559 C C . SER A 1 80 ? -15.057 -7.569 13.636 1.00 97.12 80 SER A C 1
ATOM 561 O O . SER A 1 80 ? -15.922 -7.827 14.469 1.00 97.12 80 SER A O 1
ATOM 563 N N . GLY A 1 81 ? -14.446 -6.378 13.598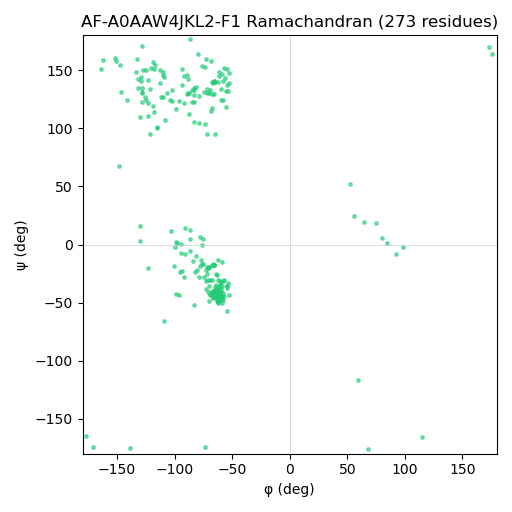 1.00 97.19 81 GLY A N 1
ATOM 564 C CA . GLY A 1 81 ? -14.675 -5.305 14.570 1.00 97.19 81 GLY A CA 1
ATOM 565 C C . GLY A 1 81 ? -13.911 -5.472 15.888 1.00 97.19 81 GLY A C 1
ATOM 566 O O . GLY A 1 81 ? -14.104 -4.684 16.812 1.00 97.19 81 GLY A O 1
ATOM 567 N N . GLU A 1 82 ? -13.038 -6.472 15.993 1.00 97.81 82 GLU A N 1
ATOM 568 C CA . GLU A 1 82 ? -12.211 -6.710 17.170 1.00 97.81 82 GLU A CA 1
ATOM 569 C C . GLU A 1 82 ? -11.071 -5.679 17.291 1.00 97.81 82 GLU A C 1
ATOM 571 O O . GLU A 1 82 ? -10.599 -5.169 16.274 1.00 97.81 82 GLU A O 1
ATOM 576 N N . PRO A 1 83 ? -10.560 -5.375 18.498 1.00 98.31 83 PRO A N 1
ATOM 577 C CA . PRO A 1 83 ? -9.362 -4.549 18.645 1.00 98.31 83 PRO A CA 1
ATOM 578 C C . PRO A 1 83 ? -8.163 -5.194 17.942 1.00 98.31 83 PRO A C 1
ATOM 580 O O . PRO A 1 83 ? -7.819 -6.332 18.257 1.00 98.31 83 PRO A O 1
ATOM 583 N N . TYR A 1 84 ? -7.517 -4.472 17.027 1.00 98.50 84 TYR A N 1
ATOM 584 C CA . TYR A 1 84 ? -6.349 -4.953 16.286 1.00 98.50 84 TYR A CA 1
ATOM 585 C C . TYR A 1 84 ? -5.068 -4.239 16.726 1.00 98.50 84 TYR A C 1
ATOM 587 O O . TYR A 1 84 ? -4.194 -4.872 17.316 1.00 98.50 84 TYR A O 1
ATOM 595 N N . LEU A 1 85 ? -4.966 -2.932 16.479 1.00 98.69 85 LEU A N 1
ATOM 596 C CA . LEU A 1 85 ? -3.838 -2.109 16.923 1.00 98.69 85 LEU A CA 1
ATOM 597 C C . LEU A 1 85 ? -4.312 -1.114 17.969 1.00 98.69 85 LEU A C 1
ATOM 599 O O . LEU A 1 85 ? -5.452 -0.658 17.916 1.00 98.69 85 LEU A O 1
ATOM 603 N N . ARG A 1 86 ? -3.427 -0.743 18.885 1.00 98.44 86 ARG A N 1
ATOM 604 C CA . ARG A 1 86 ? -3.615 0.369 19.813 1.00 98.44 86 ARG A CA 1
ATOM 605 C C . ARG A 1 86 ? -2.397 1.273 19.734 1.00 98.44 86 ARG A C 1
ATOM 607 O O . ARG A 1 86 ? -1.279 0.805 19.928 1.00 98.44 86 ARG A O 1
ATOM 614 N N . ILE A 1 87 ? -2.629 2.537 19.414 1.00 98.44 87 ILE A N 1
ATOM 615 C CA . ILE A 1 87 ? -1.601 3.527 19.096 1.00 98.44 87 ILE A CA 1
ATOM 616 C C . ILE A 1 87 ? -1.825 4.721 20.014 1.00 98.44 87 ILE A C 1
ATOM 618 O O . ILE A 1 87 ? -2.933 5.257 20.036 1.00 98.44 87 ILE A O 1
ATOM 622 N N . GLY A 1 88 ? -0.803 5.153 20.742 1.00 97.12 88 GLY A N 1
ATOM 623 C CA . GLY A 1 88 ? -0.905 6.301 21.639 1.00 97.12 88 GLY A CA 1
ATOM 624 C C . GLY A 1 88 ? 0.429 6.641 22.305 1.00 97.12 88 GLY A C 1
ATOM 625 O O . GLY A 1 88 ? 1.471 6.134 21.882 1.00 97.12 88 GLY A O 1
ATOM 626 N N . PRO A 1 89 ? 0.425 7.460 23.372 1.00 97.00 89 PRO A N 1
ATOM 627 C CA . PRO A 1 89 ? 1.647 8.011 23.968 1.00 97.00 89 PRO A CA 1
ATOM 628 C C . PRO A 1 89 ? 2.567 6.960 24.612 1.00 97.00 89 PRO A C 1
ATOM 630 O O . PRO A 1 89 ? 3.743 7.227 24.844 1.00 97.00 89 PRO A O 1
ATOM 633 N N . ALA A 1 90 ? 2.056 5.760 24.906 1.00 97.19 90 ALA A N 1
ATOM 634 C CA . ALA A 1 90 ? 2.849 4.645 25.436 1.00 97.19 90 ALA A CA 1
ATOM 635 C C . ALA A 1 90 ? 3.519 3.781 24.340 1.00 97.19 90 ALA A C 1
ATOM 637 O O . ALA A 1 90 ? 4.299 2.870 24.653 1.00 97.19 90 ALA A O 1
ATOM 638 N N . GLY A 1 91 ? 3.220 4.051 23.068 1.00 98.25 91 GLY A N 1
ATOM 639 C CA . GLY A 1 91 ? 3.726 3.330 21.904 1.00 98.25 91 GLY A CA 1
ATOM 640 C C . GLY A 1 91 ? 2.635 2.595 21.125 1.00 98.25 91 GLY A C 1
ATOM 641 O O . GLY A 1 91 ? 1.433 2.808 21.323 1.00 98.25 91 GLY A O 1
ATOM 642 N N . VAL A 1 92 ? 3.065 1.685 20.251 1.00 98.75 92 VAL A N 1
ATOM 643 C CA . VAL A 1 92 ? 2.180 0.846 19.435 1.00 98.75 92 VAL A CA 1
ATOM 644 C C . VAL A 1 92 ? 2.089 -0.554 20.016 1.00 98.75 92 VAL A C 1
ATOM 646 O O . VAL A 1 92 ? 3.096 -1.205 20.305 1.00 98.75 92 VAL A O 1
ATOM 649 N N . TYR A 1 93 ? 0.861 -1.046 20.129 1.00 98.81 93 TYR A N 1
ATOM 650 C CA . TYR A 1 93 ? 0.546 -2.399 20.555 1.00 98.81 93 TYR A CA 1
ATOM 651 C C . TYR A 1 93 ? -0.294 -3.101 19.492 1.00 98.81 93 TYR A C 1
ATOM 653 O O . TYR A 1 93 ? -1.208 -2.508 18.923 1.00 98.81 93 TYR A O 1
ATOM 661 N N . GLU A 1 94 ? -0.036 -4.384 19.280 1.00 98.50 94 GLU A N 1
ATOM 662 C CA . GLU A 1 94 ? -0.890 -5.270 18.492 1.00 98.50 94 GLU A CA 1
ATOM 663 C C . GLU A 1 94 ? -1.582 -6.284 19.403 1.00 98.50 94 GLU A C 1
ATOM 665 O O . GLU A 1 94 ? -1.025 -6.731 20.409 1.00 98.50 94 GLU A O 1
ATOM 670 N N . ASN A 1 95 ? -2.811 -6.648 19.060 1.00 98.50 95 ASN A N 1
ATOM 671 C CA . ASN A 1 95 ? -3.552 -7.687 19.751 1.00 98.50 95 ASN A CA 1
ATOM 672 C C . ASN A 1 95 ? -3.219 -9.050 19.134 1.00 98.50 95 ASN A C 1
ATOM 674 O O . ASN A 1 95 ? -3.633 -9.345 18.010 1.00 98.50 95 ASN A O 1
ATOM 678 N N . THR A 1 96 ? -2.539 -9.923 19.874 1.00 97.75 96 THR A N 1
ATOM 679 C CA . THR A 1 96 ? -2.195 -11.276 19.400 1.00 97.75 96 THR A CA 1
ATOM 680 C C . THR A 1 96 ? -3.427 -12.170 19.214 1.00 97.75 96 THR A C 1
ATOM 682 O O . THR A 1 96 ? -3.356 -13.168 18.504 1.00 97.75 96 THR A O 1
ATOM 685 N N . ARG A 1 97 ? -4.585 -11.805 19.786 1.00 98.25 97 ARG A N 1
ATOM 686 C CA . ARG A 1 97 ? -5.867 -12.496 19.565 1.00 98.25 97 ARG A CA 1
ATOM 687 C C . ARG A 1 97 ? -6.604 -12.037 18.308 1.00 98.25 97 ARG A C 1
ATOM 689 O O . ARG A 1 97 ? -7.529 -12.726 17.892 1.00 98.25 97 ARG A O 1
ATOM 696 N N . SER A 1 98 ? -6.231 -10.913 17.692 1.00 98.31 98 SER A N 1
ATOM 697 C CA . SER A 1 98 ? -6.896 -10.437 16.472 1.00 98.31 98 SER A CA 1
ATOM 698 C C . SER A 1 98 ? -6.408 -11.215 15.244 1.00 98.31 98 SER A C 1
ATOM 700 O O . SER A 1 98 ? -5.202 -11.247 14.983 1.00 98.31 98 SER A O 1
ATOM 702 N N . PRO A 1 99 ? -7.314 -11.785 14.425 1.00 97.12 99 PRO A N 1
ATOM 703 C CA . PRO A 1 99 ? -6.954 -12.329 13.117 1.00 97.12 99 PRO A CA 1
ATOM 704 C C . PRO A 1 99 ? -6.221 -11.324 12.214 1.00 97.12 99 PRO A C 1
ATOM 706 O O . PRO A 1 99 ? -5.332 -11.720 11.458 1.00 97.12 99 PRO A O 1
ATOM 709 N N . ALA A 1 100 ? -6.538 -10.025 12.317 1.00 97.56 100 ALA A N 1
ATOM 710 C CA . ALA A 1 100 ? -5.900 -8.976 11.522 1.00 97.56 100 ALA A CA 1
ATOM 711 C C . ALA A 1 100 ? -4.375 -8.904 11.740 1.00 97.56 100 ALA A C 1
ATOM 713 O O . ALA A 1 100 ? -3.643 -8.673 10.782 1.00 97.56 100 ALA A O 1
ATOM 714 N N . THR A 1 101 ? -3.875 -9.223 12.940 1.00 96.56 101 THR A N 1
ATOM 715 C CA . THR A 1 101 ? -2.430 -9.300 13.254 1.00 96.56 101 THR A CA 1
ATOM 716 C C . THR A 1 101 ? -1.664 -10.271 12.361 1.00 96.56 101 THR A C 1
ATOM 718 O O . THR A 1 101 ? -0.486 -10.070 12.064 1.00 96.56 101 THR A O 1
ATOM 721 N N . TYR A 1 102 ? -2.323 -11.330 11.906 1.00 94.94 102 TYR A N 1
ATOM 722 C CA . TYR A 1 102 ? -1.712 -12.348 11.059 1.00 94.94 102 TYR A CA 1
ATOM 723 C C . TYR A 1 102 ? -1.988 -12.072 9.583 1.00 94.94 102 TYR A C 1
ATOM 725 O O . TYR A 1 102 ? -1.072 -12.125 8.766 1.00 94.94 102 TYR A O 1
ATOM 733 N N . LEU A 1 103 ? -3.226 -11.702 9.257 1.00 94.19 103 LEU A N 1
ATOM 734 C CA . LEU A 1 103 ? -3.662 -11.393 7.894 1.00 94.19 103 LEU A CA 1
ATOM 735 C C . LEU A 1 103 ? -2.943 -10.180 7.281 1.00 94.19 103 LEU A C 1
ATOM 737 O O . LEU A 1 103 ? -2.806 -10.114 6.062 1.00 94.19 103 LEU A O 1
ATOM 741 N N . ASN A 1 104 ? -2.459 -9.252 8.109 1.00 95.00 104 ASN A N 1
ATOM 742 C CA . ASN A 1 104 ? -1.813 -8.010 7.667 1.00 95.00 104 ASN A CA 1
ATOM 743 C C . ASN A 1 104 ? -0.283 -8.081 7.656 1.00 95.00 104 ASN A C 1
ATOM 745 O O . ASN A 1 104 ? 0.384 -7.091 7.357 1.00 95.00 104 ASN A O 1
ATOM 749 N N . ARG A 1 105 ? 0.296 -9.237 8.003 1.00 89.25 105 ARG A N 1
ATOM 750 C CA . ARG A 1 105 ? 1.754 -9.410 8.068 1.00 89.25 105 ARG A CA 1
ATOM 751 C C . ARG A 1 105 ? 2.410 -9.367 6.689 1.00 89.25 105 ARG A C 1
ATOM 753 O O . ARG A 1 105 ? 3.555 -8.950 6.563 1.00 89.25 105 ARG A O 1
ATOM 760 N N . THR A 1 106 ? 1.680 -9.804 5.671 1.00 85.50 106 THR A N 1
ATOM 761 C CA . THR A 1 106 ? 2.130 -9.899 4.280 1.00 85.50 106 THR A CA 1
ATOM 762 C C . THR A 1 106 ? 1.067 -9.308 3.367 1.00 85.50 106 THR A C 1
ATOM 764 O O . THR A 1 106 ? -0.117 -9.493 3.644 1.00 85.50 106 THR A O 1
ATOM 767 N N . LEU A 1 107 ? 1.467 -8.712 2.244 1.00 81.81 107 LEU A N 1
ATOM 768 C CA . LEU A 1 107 ? 0.547 -8.201 1.216 1.00 81.81 107 LEU A CA 1
ATOM 769 C C . LEU A 1 107 ? -0.477 -9.237 0.738 1.00 81.81 107 LEU A C 1
ATOM 771 O O . LEU A 1 107 ? -1.662 -8.931 0.656 1.00 81.81 107 LEU A O 1
ATOM 775 N N . ALA A 1 108 ? -0.033 -10.473 0.498 1.00 79.44 108 ALA A N 1
ATOM 776 C CA . ALA A 1 108 ? -0.899 -11.554 0.028 1.00 79.44 108 ALA A CA 1
ATOM 777 C C . ALA A 1 108 ? -1.895 -12.054 1.099 1.00 79.44 108 ALA A C 1
ATOM 779 O O . ALA A 1 108 ? -2.910 -12.671 0.789 1.00 79.44 108 ALA A O 1
ATOM 780 N N . GLY A 1 109 ? -1.637 -11.776 2.382 1.00 76.88 109 GLY A N 1
ATOM 781 C CA . GLY A 1 109 ? -2.485 -12.227 3.490 1.00 76.88 109 GLY A CA 1
ATOM 782 C C . GLY A 1 109 ? -2.548 -13.747 3.695 1.00 76.88 109 GLY A C 1
ATOM 783 O O . GLY A 1 109 ? -3.457 -14.229 4.364 1.00 76.88 109 GLY A O 1
ATOM 784 N N . GLU A 1 110 ? -1.589 -14.506 3.166 1.00 77.19 110 GLU A N 1
ATOM 785 C CA . GLU A 1 110 ? -1.585 -15.981 3.144 1.00 77.19 110 GLU A CA 1
ATOM 786 C C . GLU A 1 110 ? -1.178 -16.633 4.477 1.00 77.19 110 GLU A C 1
ATOM 788 O O . GLU A 1 110 ? -1.011 -17.851 4.585 1.00 77.19 110 GLU A O 1
ATOM 793 N N . THR A 1 111 ? -1.005 -15.833 5.530 1.00 83.00 111 THR A N 1
ATOM 794 C CA . THR A 1 111 ? -0.592 -16.352 6.833 1.00 83.00 111 THR A CA 1
ATOM 795 C C . THR A 1 111 ? -1.702 -17.220 7.423 1.00 83.00 111 THR A C 1
ATOM 797 O O . THR A 1 111 ? -2.788 -16.733 7.742 1.00 83.00 111 THR A O 1
ATOM 800 N N . ARG A 1 112 ? -1.412 -18.510 7.637 1.00 87.50 112 ARG A N 1
ATOM 801 C CA . ARG A 1 112 ? -2.310 -19.412 8.370 1.00 87.50 112 ARG A CA 1
ATOM 802 C C . ARG A 1 112 ? -2.569 -18.849 9.769 1.00 87.50 112 ARG A C 1
ATOM 804 O O . ARG A 1 112 ? -1.631 -18.635 10.538 1.00 87.50 112 ARG A O 1
ATOM 811 N N . LEU A 1 113 ? -3.844 -18.657 10.097 1.00 90.94 113 LEU A N 1
ATOM 812 C CA . LEU A 1 113 ? -4.255 -18.188 11.415 1.00 90.94 113 LEU A CA 1
ATOM 813 C C . LEU A 1 113 ? -3.926 -19.241 12.487 1.00 90.94 113 LEU A C 1
ATOM 815 O O . LEU A 1 113 ? -4.283 -20.410 12.310 1.00 90.94 113 LEU A O 1
ATOM 819 N N . PRO A 1 114 ? -3.254 -18.859 13.586 1.00 93.62 114 PRO A N 1
ATOM 820 C CA . PRO A 1 114 ? -3.066 -19.749 14.723 1.00 93.62 114 PRO A CA 1
ATOM 821 C C . PRO A 1 114 ? -4.379 -19.926 15.497 1.00 93.62 114 PRO A C 1
ATOM 823 O O . PRO A 1 114 ? -5.287 -19.102 15.398 1.00 93.62 114 PRO A O 1
ATOM 826 N N . ALA A 1 115 ? -4.480 -20.995 16.290 1.00 92.06 115 ALA A N 1
ATOM 827 C CA . ALA A 1 115 ? -5.705 -21.327 17.023 1.00 92.06 115 ALA A CA 1
ATOM 828 C C . ALA A 1 115 ? -6.083 -20.263 18.071 1.00 92.06 115 ALA A C 1
ATOM 830 O O . ALA A 1 115 ? -7.251 -20.110 18.424 1.00 92.06 115 ALA A O 1
ATOM 831 N N . GLU A 1 116 ? -5.096 -19.516 18.561 1.00 91.88 116 GLU A N 1
ATOM 832 C CA . GLU A 1 116 ? -5.263 -18.455 19.547 1.00 91.88 116 GLU A CA 1
ATOM 833 C C . GLU A 1 116 ? -5.855 -17.169 18.944 1.00 91.88 116 GLU A C 1
ATOM 835 O O . GLU A 1 116 ? -6.359 -16.332 19.699 1.00 91.88 116 GLU A O 1
ATOM 840 N N . ALA A 1 117 ? -5.832 -17.013 17.612 1.00 96.00 117 ALA A N 1
ATOM 841 C CA . ALA A 1 117 ? -6.453 -15.891 16.915 1.00 96.00 117 ALA A CA 1
ATOM 842 C C . ALA A 1 117 ? -7.982 -16.041 16.950 1.00 96.00 117 ALA A C 1
ATOM 844 O O . ALA A 1 117 ? -8.590 -16.725 16.127 1.00 96.00 117 ALA A O 1
ATOM 845 N N . ASN A 1 118 ? -8.605 -15.393 17.930 1.00 96.38 118 ASN A N 1
ATOM 846 C CA . ASN A 1 118 ? -10.036 -15.426 18.172 1.00 96.38 118 ASN A CA 1
ATOM 847 C C . ASN A 1 118 ? -10.561 -13.986 18.317 1.00 96.38 118 ASN A C 1
ATOM 849 O O . ASN A 1 118 ? -10.309 -13.361 19.352 1.00 96.38 118 ASN A O 1
ATOM 853 N N . PRO A 1 119 ? -11.334 -13.469 17.342 1.00 96.62 119 PRO A N 1
ATOM 854 C CA . PRO A 1 119 ? -11.810 -12.086 17.363 1.00 96.62 119 PRO A CA 1
ATOM 855 C C . PRO A 1 119 ? -12.796 -11.795 18.506 1.00 96.62 119 PRO A C 1
ATOM 857 O O . PRO A 1 119 ? -13.003 -10.637 18.849 1.00 96.62 119 PRO A O 1
ATOM 860 N N . ALA A 1 120 ? -13.392 -12.825 19.117 1.00 96.94 120 ALA A N 1
ATOM 861 C CA . ALA A 1 120 ? -14.299 -12.677 20.254 1.00 96.94 120 ALA A CA 1
ATOM 862 C C . ALA A 1 120 ? -13.587 -12.745 21.620 1.00 96.94 120 ALA A C 1
ATOM 864 O O . ALA A 1 120 ? -14.219 -12.523 22.653 1.00 96.94 120 ALA A O 1
ATOM 865 N N . ALA A 1 121 ? -12.295 -13.090 21.656 1.00 97.12 121 ALA A N 1
ATOM 866 C CA . ALA A 1 121 ? -11.534 -13.135 22.898 1.00 97.12 121 ALA A CA 1
ATOM 867 C C . ALA A 1 121 ? -11.158 -11.723 23.374 1.00 97.12 121 ALA A C 1
ATOM 869 O O . ALA A 1 121 ? -10.999 -10.797 22.577 1.00 97.12 121 ALA A O 1
ATOM 870 N N . ALA A 1 122 ? -10.962 -11.569 24.687 1.00 97.38 122 ALA A N 1
ATOM 871 C CA . ALA A 1 122 ? -10.371 -10.350 25.229 1.00 97.38 122 ALA A CA 1
ATOM 872 C C . ALA A 1 122 ? -8.983 -10.112 24.598 1.00 97.38 122 ALA A C 1
ATOM 874 O O . ALA A 1 122 ? -8.245 -11.082 24.391 1.00 97.38 122 ALA A O 1
ATOM 875 N N . PRO A 1 123 ? -8.624 -8.854 24.285 1.00 97.69 123 PRO A N 1
ATOM 876 C CA . PRO A 1 123 ? -7.369 -8.557 23.615 1.00 97.69 123 PRO A CA 1
ATOM 877 C C . PRO A 1 123 ? -6.169 -8.897 24.501 1.00 97.69 123 PRO A C 1
ATOM 879 O O . PRO A 1 123 ? -6.172 -8.621 25.700 1.00 97.69 123 PRO A O 1
ATOM 882 N N . ASP A 1 124 ? -5.130 -9.445 23.880 1.00 98.19 124 ASP A N 1
ATOM 883 C CA . ASP A 1 124 ? -3.832 -9.708 24.493 1.00 98.19 124 ASP A CA 1
ATOM 884 C C . ASP A 1 124 ? -2.786 -8.832 23.799 1.00 98.19 124 ASP A C 1
ATOM 886 O O . ASP A 1 124 ? -2.395 -9.071 22.653 1.00 98.19 124 ASP A O 1
ATOM 890 N N . TRP A 1 125 ? -2.428 -7.735 24.464 1.00 98.44 125 TRP A N 1
ATOM 891 C CA . TRP A 1 125 ? -1.631 -6.667 23.874 1.00 98.44 125 TRP A CA 1
ATOM 892 C C . TRP A 1 125 ? -0.141 -6.965 23.961 1.00 98.44 125 TRP A C 1
ATOM 894 O O . TRP A 1 125 ? 0.430 -7.052 25.048 1.00 98.44 125 TRP A O 1
ATOM 904 N N . ARG A 1 126 ? 0.515 -6.985 22.804 1.00 98.31 126 ARG A N 1
ATOM 905 C CA . ARG A 1 126 ? 1.968 -7.012 22.684 1.00 98.31 126 ARG A CA 1
ATOM 906 C C . ARG A 1 126 ? 2.462 -5.677 22.151 1.00 98.31 126 ARG A C 1
ATOM 908 O O . ARG A 1 126 ? 2.004 -5.225 21.108 1.00 98.31 126 ARG A O 1
ATOM 915 N N . ARG A 1 127 ? 3.405 -5.050 22.854 1.00 98.50 127 ARG A N 1
ATOM 916 C CA . ARG A 1 127 ? 4.059 -3.823 22.379 1.00 98.50 127 ARG A CA 1
ATOM 917 C C . ARG A 1 127 ? 4.998 -4.155 21.222 1.00 98.50 127 ARG A C 1
ATOM 919 O O . ARG A 1 127 ? 5.754 -5.120 21.326 1.00 98.50 127 ARG A O 1
ATOM 926 N N . ILE A 1 128 ? 4.933 -3.369 20.155 1.00 98.12 128 ILE A N 1
ATOM 927 C CA . ILE A 1 128 ? 5.733 -3.561 18.937 1.00 98.12 128 ILE A CA 1
ATOM 928 C C . ILE A 1 128 ? 6.573 -2.341 18.563 1.00 98.12 128 ILE A C 1
ATOM 930 O O . ILE A 1 128 ? 7.549 -2.503 17.842 1.00 98.12 128 ILE A O 1
ATOM 934 N N . ASP A 1 129 ? 6.225 -1.154 19.062 1.00 97.88 129 ASP A N 1
ATOM 935 C CA . ASP A 1 129 ? 6.990 0.073 18.840 1.00 97.88 129 ASP A CA 1
ATOM 936 C C . ASP A 1 129 ? 6.822 1.034 20.028 1.00 97.88 129 ASP A C 1
ATOM 938 O O . ASP A 1 129 ? 5.846 0.951 20.784 1.00 97.88 129 ASP A O 1
ATOM 942 N N . ASP A 1 130 ? 7.780 1.941 20.186 1.00 97.75 130 ASP A N 1
ATOM 943 C CA . ASP A 1 130 ? 7.827 2.944 21.246 1.00 97.75 130 ASP A CA 1
ATOM 944 C C . ASP A 1 130 ? 7.218 4.284 20.827 1.00 97.75 130 ASP A C 1
ATOM 946 O O . ASP A 1 130 ? 6.814 5.067 21.685 1.00 97.75 130 ASP A O 1
ATOM 950 N N . GLY A 1 131 ? 7.158 4.546 19.524 1.00 97.56 131 GLY A N 1
ATOM 951 C CA . GLY A 1 131 ? 6.638 5.770 18.943 1.00 97.56 131 GLY A CA 1
ATOM 952 C C . GLY A 1 131 ? 5.124 5.758 18.703 1.00 97.56 131 GLY A C 1
ATOM 953 O O . GLY A 1 131 ? 4.447 4.747 18.894 1.00 97.56 131 GLY A O 1
ATOM 954 N N . PRO A 1 132 ? 4.578 6.890 18.225 1.00 97.62 132 PRO A N 1
ATOM 955 C CA . PRO A 1 132 ? 3.141 7.090 18.036 1.00 97.62 132 PRO A CA 1
ATOM 956 C C . PRO A 1 132 ? 2.623 6.601 16.673 1.00 97.62 132 PRO A C 1
ATOM 958 O O . PRO A 1 132 ? 1.533 6.982 16.256 1.00 97.62 132 PRO A O 1
ATOM 961 N N . THR A 1 133 ? 3.411 5.834 15.913 1.00 98.38 133 THR A N 1
ATOM 962 C CA . THR A 1 133 ? 3.125 5.536 14.500 1.00 98.38 133 THR A CA 1
ATOM 963 C C . THR A 1 133 ? 3.089 4.044 14.230 1.00 98.38 133 THR A C 1
ATOM 965 O O . THR A 1 133 ? 4.076 3.349 14.448 1.00 98.38 133 THR A O 1
ATOM 968 N N . ALA A 1 134 ? 1.976 3.566 13.676 1.00 98.31 134 ALA A N 1
ATOM 969 C CA . ALA A 1 134 ? 1.854 2.200 13.182 1.00 98.31 134 ALA A CA 1
ATOM 970 C C . ALA A 1 134 ? 1.789 2.174 11.653 1.00 98.31 134 ALA A C 1
ATOM 972 O O . ALA A 1 134 ? 1.166 3.035 11.031 1.00 98.31 134 ALA A O 1
ATOM 973 N N . ARG A 1 135 ? 2.396 1.142 11.055 1.00 97.38 135 ARG A N 1
ATOM 974 C CA . ARG A 1 135 ? 2.330 0.840 9.619 1.00 97.38 135 ARG A CA 1
ATOM 975 C C . ARG A 1 135 ? 1.928 -0.612 9.422 1.00 97.38 135 ARG A C 1
ATOM 977 O O . ARG A 1 135 ? 2.545 -1.491 10.017 1.00 97.38 135 ARG A O 1
ATOM 984 N N . TRP A 1 136 ? 0.944 -0.873 8.571 1.00 96.19 136 TRP A N 1
ATOM 985 C CA . TRP A 1 136 ? 0.516 -2.239 8.264 1.00 96.19 136 TRP A CA 1
ATOM 986 C C . TRP A 1 136 ? -0.071 -2.355 6.858 1.00 96.19 136 TRP A C 1
ATOM 988 O O . TRP A 1 136 ? -0.483 -1.363 6.254 1.00 96.19 136 TRP A O 1
ATOM 998 N N . HIS A 1 137 ? -0.119 -3.583 6.343 1.00 94.38 137 HIS A N 1
ATOM 999 C CA . HIS A 1 137 ? -0.833 -3.905 5.111 1.00 94.38 137 HIS A CA 1
ATOM 1000 C C . HIS A 1 137 ? -2.316 -4.113 5.446 1.00 94.38 137 HIS A C 1
ATOM 1002 O O . HIS A 1 137 ? -2.662 -5.129 6.043 1.00 94.38 137 HIS A O 1
ATOM 1008 N N . ASP A 1 138 ? -3.200 -3.165 5.123 1.00 96.12 138 ASP A N 1
ATOM 1009 C CA . ASP A 1 138 ? -4.641 -3.356 5.338 1.00 96.12 138 ASP A CA 1
ATOM 1010 C C . ASP A 1 138 ? -5.299 -3.936 4.084 1.00 96.12 138 ASP A C 1
ATOM 1012 O O . ASP A 1 138 ? -5.288 -3.342 3.010 1.00 96.12 138 ASP A O 1
ATOM 1016 N N . GLN A 1 139 ? -5.941 -5.092 4.212 1.00 93.88 139 GLN A N 1
ATOM 1017 C CA . GLN A 1 139 ? -6.591 -5.754 3.081 1.00 93.88 139 GLN A CA 1
ATOM 1018 C C . GLN A 1 139 ? -7.787 -4.958 2.532 1.00 93.88 139 GLN A C 1
ATOM 1020 O O . GLN A 1 139 ? -8.232 -5.191 1.403 1.00 93.88 139 GLN A O 1
ATOM 1025 N N . ARG A 1 140 ? -8.328 -4.002 3.301 1.00 96.44 140 ARG A N 1
ATOM 1026 C CA . ARG A 1 140 ? -9.398 -3.102 2.842 1.00 96.44 140 ARG A CA 1
ATOM 1027 C C . ARG A 1 140 ? -8.906 -2.064 1.835 1.00 96.44 140 ARG A C 1
ATOM 1029 O O . ARG A 1 140 ? -9.733 -1.536 1.101 1.00 96.44 140 ARG A O 1
ATOM 1036 N N . THR A 1 141 ? -7.601 -1.798 1.764 1.00 95.44 141 THR A N 1
ATOM 1037 C CA . THR A 1 141 ? -7.025 -0.800 0.848 1.00 95.44 141 THR A CA 1
ATOM 1038 C C . THR A 1 141 ? -6.456 -1.416 -0.428 1.00 95.44 141 THR A C 1
ATOM 1040 O O . THR A 1 141 ? -5.913 -0.691 -1.250 1.00 95.44 141 THR A O 1
ATOM 1043 N N . LEU A 1 142 ? -6.562 -2.737 -0.608 1.00 92.19 142 LEU A N 1
ATOM 1044 C CA . LEU A 1 142 ? -5.933 -3.473 -1.710 1.00 92.19 142 LEU A CA 1
ATOM 1045 C C . LEU A 1 142 ? -6.977 -4.146 -2.605 1.00 92.19 142 LEU A C 1
ATOM 1047 O O . LEU A 1 142 ? -8.046 -4.533 -2.128 1.00 92.19 142 LEU A O 1
ATOM 1051 N N . TRP A 1 143 ? -6.667 -4.326 -3.887 1.00 92.62 143 TRP A N 1
ATOM 1052 C CA . TRP A 1 143 ? -7.350 -5.322 -4.715 1.00 92.62 143 TRP A CA 1
ATOM 1053 C C . TRP A 1 143 ? -6.668 -6.676 -4.501 1.00 92.62 143 TRP A C 1
ATOM 1055 O O . TRP A 1 143 ? -5.443 -6.735 -4.469 1.00 92.62 143 TRP A O 1
ATOM 1065 N N . ARG A 1 144 ? -7.440 -7.745 -4.281 1.00 87.69 144 ARG A N 1
ATOM 1066 C CA . ARG A 1 144 ? -6.898 -9.070 -3.910 1.00 87.69 144 ARG A CA 1
ATOM 1067 C C . ARG A 1 144 ? -7.437 -10.223 -4.747 1.00 87.69 144 ARG A C 1
ATOM 1069 O O . ARG A 1 144 ? -7.155 -11.373 -4.437 1.00 87.69 144 ARG A O 1
ATOM 1076 N N . GLU A 1 145 ? -8.262 -9.928 -5.740 1.00 87.69 145 GLU A N 1
ATOM 1077 C CA . GLU A 1 145 ? -8.757 -10.952 -6.654 1.00 87.69 145 GLU A CA 1
ATOM 1078 C C . GLU A 1 145 ? -7.823 -11.032 -7.860 1.00 87.69 145 GLU A C 1
ATOM 1080 O O . GLU A 1 145 ? -7.312 -10.008 -8.316 1.00 87.69 145 GLU A O 1
ATOM 1085 N N . ASP A 1 146 ? -7.630 -12.237 -8.393 1.00 86.06 146 ASP A N 1
ATOM 1086 C CA . ASP A 1 146 ? -6.763 -12.453 -9.558 1.00 86.06 146 ASP A CA 1
ATOM 1087 C C . ASP A 1 146 ? -7.301 -11.747 -10.811 1.00 86.06 146 ASP A C 1
ATOM 1089 O O . ASP A 1 146 ? -6.544 -11.260 -11.649 1.00 86.06 146 ASP A O 1
ATOM 1093 N N . ALA A 1 147 ? -8.628 -11.689 -10.948 1.00 90.94 147 ALA A N 1
ATOM 1094 C CA . ALA A 1 147 ? -9.286 -10.994 -12.043 1.00 90.94 147 ALA A CA 1
ATOM 1095 C C . ALA A 1 147 ? -9.522 -9.519 -11.681 1.00 90.94 147 ALA A C 1
ATOM 1097 O O . ALA A 1 147 ? -9.881 -9.219 -10.540 1.00 90.94 147 ALA A O 1
ATOM 1098 N N . PRO A 1 148 ? -9.377 -8.584 -12.634 1.00 92.31 148 PRO A N 1
ATOM 1099 C CA . PRO A 1 148 ? -9.763 -7.201 -12.404 1.00 92.31 148 PRO A CA 1
ATOM 1100 C C . PRO A 1 148 ? -11.293 -7.063 -12.269 1.00 92.31 148 PRO A C 1
ATOM 1102 O O . PRO A 1 148 ? -12.042 -7.893 -12.797 1.00 92.31 148 PRO A O 1
ATOM 1105 N N . PRO A 1 149 ? -11.787 -5.989 -11.622 1.00 93.44 149 PRO A N 1
ATOM 1106 C CA . PRO A 1 149 ? -13.213 -5.681 -11.573 1.00 93.44 149 PRO A CA 1
ATOM 1107 C C . PRO A 1 149 ? -13.836 -5.636 -12.973 1.00 93.44 149 PRO A C 1
ATOM 1109 O O . PRO A 1 149 ? -13.207 -5.174 -13.924 1.00 93.44 149 PRO A O 1
ATOM 1112 N N . ALA A 1 150 ? -15.108 -6.022 -13.105 1.00 94.06 150 ALA A N 1
ATOM 1113 C CA . ALA A 1 150 ? -15.777 -6.102 -14.410 1.00 94.06 150 ALA A CA 1
ATOM 1114 C C . ALA A 1 150 ? -15.728 -4.790 -15.225 1.00 94.06 150 ALA A C 1
ATOM 1116 O O . ALA A 1 150 ? -15.586 -4.834 -16.443 1.00 94.06 150 ALA A O 1
ATOM 1117 N N . ALA A 1 151 ? -15.812 -3.630 -14.562 1.00 93.56 151 ALA A N 1
ATOM 1118 C CA . ALA A 1 151 ? -15.694 -2.325 -1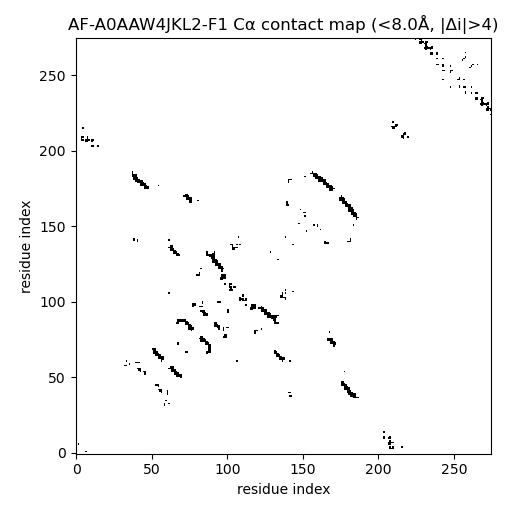5.220 1.00 93.56 151 ALA A CA 1
ATOM 1119 C C . ALA A 1 151 ? -14.289 -2.084 -15.801 1.00 93.56 151 ALA A C 1
ATOM 1121 O O . ALA A 1 151 ? -14.168 -1.605 -16.924 1.00 93.56 151 ALA A O 1
ATOM 1122 N N . VAL A 1 152 ? -13.246 -2.491 -15.070 1.00 96.19 152 VAL A N 1
ATOM 1123 C CA . VAL A 1 152 ? -11.851 -2.424 -15.524 1.00 96.19 152 VAL A CA 1
ATOM 1124 C C . VAL A 1 152 ? -11.627 -3.386 -16.687 1.00 96.19 152 VAL A C 1
ATOM 1126 O O . VAL A 1 152 ? -11.051 -3.003 -17.695 1.00 96.19 152 VAL A O 1
ATOM 1129 N N . ALA A 1 153 ? -12.135 -4.618 -16.594 1.00 95.12 153 ALA A N 1
ATOM 1130 C CA . ALA A 1 153 ? -12.025 -5.594 -17.677 1.00 95.12 153 ALA A CA 1
ATOM 1131 C C . ALA A 1 153 ? -12.694 -5.117 -18.981 1.00 95.12 153 ALA A C 1
ATOM 1133 O O . ALA A 1 153 ? -12.253 -5.481 -20.069 1.00 95.12 153 ALA A O 1
ATOM 1134 N N . ALA A 1 154 ? -13.762 -4.320 -18.875 1.00 96.19 154 ALA A N 1
ATOM 1135 C CA . ALA A 1 154 ? -14.484 -3.784 -20.024 1.00 96.19 154 ALA A CA 1
ATOM 1136 C C . ALA A 1 154 ? -13.789 -2.579 -20.684 1.00 96.19 154 ALA A C 1
ATOM 1138 O O . ALA A 1 154 ? -13.990 -2.361 -21.877 1.00 96.19 154 ALA A O 1
ATOM 1139 N N . ASP A 1 155 ? -13.008 -1.800 -19.931 1.00 95.88 155 ASP A N 1
ATOM 1140 C CA . ASP A 1 155 ? -12.352 -0.575 -20.411 1.00 95.88 155 ASP A CA 1
ATOM 1141 C C . ASP A 1 155 ? -11.001 -0.347 -19.695 1.00 95.88 155 ASP A C 1
ATOM 1143 O O . ASP A 1 155 ? -10.866 0.574 -18.888 1.00 95.88 155 ASP A O 1
ATOM 1147 N N . PRO A 1 156 ? -9.991 -1.205 -19.928 1.00 94.88 156 PRO A N 1
ATOM 1148 C CA . PRO A 1 156 ? -8.770 -1.243 -19.114 1.00 94.88 156 PRO A CA 1
ATOM 1149 C C . PRO A 1 156 ? -7.877 -0.005 -19.270 1.00 94.88 156 PRO A C 1
ATOM 1151 O O . PRO A 1 156 ? -7.0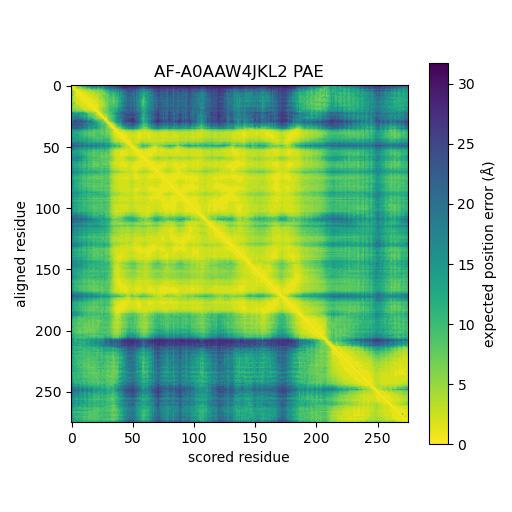56 0.267 -18.395 1.00 94.88 156 PRO A O 1
ATOM 1154 N N . ASP A 1 157 ? -8.064 0.763 -20.346 1.00 94.56 157 ASP A N 1
ATOM 1155 C CA . ASP A 1 157 ? -7.256 1.936 -20.695 1.00 94.56 157 ASP A CA 1
ATOM 1156 C C . ASP A 1 157 ? -7.754 3.233 -20.032 1.00 94.56 157 ASP A C 1
ATOM 1158 O O . ASP A 1 157 ? -7.239 4.323 -20.301 1.00 94.56 157 ASP A O 1
ATOM 1162 N N . ARG A 1 158 ? -8.763 3.149 -19.156 1.00 95.06 158 ARG A N 1
ATOM 1163 C CA . ARG A 1 158 ? -9.301 4.293 -18.409 1.00 95.06 158 ARG A CA 1
ATOM 1164 C C . ARG A 1 158 ? -9.196 4.099 -16.911 1.00 95.06 158 ARG A C 1
ATOM 1166 O O . ARG A 1 158 ? -9.229 2.984 -16.415 1.00 95.06 158 ARG A O 1
ATOM 1173 N N . GLU A 1 159 ? -9.090 5.205 -16.184 1.00 96.44 159 GLU A N 1
ATOM 1174 C CA . GLU A 1 159 ? -9.178 5.167 -14.726 1.00 96.44 159 GLU A CA 1
ATOM 1175 C C . GLU A 1 159 ? -10.587 4.767 -14.274 1.00 96.44 159 GLU A C 1
ATOM 1177 O O . GLU A 1 159 ? -11.583 5.264 -14.809 1.00 96.44 159 GLU A O 1
ATOM 1182 N N . HIS A 1 160 ? -10.669 3.914 -13.248 1.00 97.19 160 HIS A N 1
ATOM 1183 C CA . HIS A 1 160 ? -11.942 3.481 -12.661 1.00 97.19 160 HIS A CA 1
ATOM 1184 C C . HIS A 1 160 ? -11.918 3.584 -11.146 1.00 97.19 160 HIS A C 1
ATOM 1186 O O . HIS A 1 160 ? -11.015 3.058 -10.500 1.00 97.19 160 HIS A O 1
ATOM 1192 N N . ARG A 1 161 ? -12.981 4.132 -10.551 1.00 97.25 161 ARG A N 1
ATOM 1193 C CA . ARG A 1 161 ? -13.251 3.913 -9.126 1.00 97.25 161 ARG A CA 1
ATOM 1194 C C . ARG A 1 161 ? -13.627 2.448 -8.924 1.00 97.25 161 ARG A C 1
ATOM 1196 O O . ARG A 1 161 ? -14.677 2.016 -9.390 1.00 97.25 161 ARG A O 1
ATOM 1203 N N . VAL A 1 162 ? -12.800 1.708 -8.191 1.00 96.88 162 VAL A N 1
ATOM 1204 C CA . VAL A 1 162 ? -13.071 0.307 -7.838 1.00 96.88 162 VAL A CA 1
ATOM 1205 C C . VAL A 1 162 ? -13.980 0.243 -6.621 1.00 96.88 162 VAL A C 1
ATOM 1207 O O . VAL A 1 162 ? -15.008 -0.430 -6.646 1.00 96.88 162 VAL A O 1
ATOM 1210 N N . ARG A 1 163 ? -13.605 0.947 -5.546 1.00 97.38 163 ARG A N 1
ATOM 1211 C CA . ARG A 1 163 ? -14.401 1.021 -4.316 1.00 97.38 163 ARG A CA 1
ATOM 1212 C C . ARG A 1 163 ? -14.001 2.186 -3.425 1.00 97.38 163 ARG A C 1
ATOM 1214 O O . ARG A 1 163 ? -12.861 2.644 -3.466 1.00 97.38 163 ARG A O 1
ATOM 1221 N N . ASP A 1 164 ? -14.920 2.567 -2.551 1.00 98.06 164 ASP A N 1
ATOM 1222 C CA . ASP A 1 164 ? -14.589 3.300 -1.335 1.00 98.06 164 ASP A CA 1
ATOM 1223 C C . ASP A 1 164 ? -14.307 2.290 -0.216 1.00 98.06 164 ASP A C 1
ATOM 1225 O O . ASP A 1 164 ? -14.903 1.208 -0.165 1.00 98.06 164 ASP A O 1
ATOM 1229 N N . TRP A 1 165 ? -13.381 2.618 0.677 1.00 98.12 165 TRP A N 1
ATOM 1230 C CA . TRP A 1 165 ? -12.997 1.751 1.785 1.00 98.12 165 TRP A CA 1
ATOM 1231 C C . TRP A 1 165 ? -12.954 2.514 3.104 1.00 98.12 165 TRP A C 1
ATOM 1233 O O . TRP A 1 165 ? -12.909 3.745 3.162 1.00 98.12 165 TRP A O 1
ATOM 1243 N N . THR A 1 166 ? -13.026 1.768 4.203 1.00 98.38 166 THR A N 1
ATOM 1244 C CA . THR A 1 166 ? -13.044 2.332 5.553 1.00 98.38 166 THR A CA 1
ATOM 1245 C C . THR A 1 166 ? -12.330 1.405 6.526 1.00 98.38 166 THR A C 1
ATOM 1247 O O . THR A 1 166 ? -12.621 0.210 6.578 1.00 98.38 166 THR A O 1
ATOM 1250 N N . VAL A 1 167 ? -11.425 1.968 7.325 1.00 98.62 167 VAL A N 1
ATOM 1251 C CA . VAL A 1 167 ? -10.782 1.304 8.462 1.00 98.62 167 VAL A CA 1
ATOM 1252 C C . VAL A 1 167 ? -11.345 1.920 9.745 1.00 98.62 167 VAL A C 1
ATOM 1254 O O . VAL A 1 167 ? -11.022 3.069 10.050 1.00 98.62 167 VAL A O 1
ATOM 1257 N N . PRO A 1 168 ? -12.209 1.209 10.493 1.00 98.44 168 PRO A N 1
ATOM 1258 C CA . PRO A 1 168 ? -12.814 1.748 11.700 1.00 98.44 168 PRO A CA 1
ATOM 1259 C C . PRO A 1 168 ? -11.782 1.960 12.807 1.00 98.44 168 PRO A C 1
ATOM 1261 O O . PRO A 1 168 ? -10.905 1.122 13.038 1.00 98.44 168 PRO A O 1
ATOM 1264 N N . LEU A 1 169 ? -11.938 3.075 13.510 1.00 98.12 169 LEU A N 1
ATOM 1265 C CA . LEU A 1 169 ? -11.139 3.477 14.657 1.00 98.12 169 LEU A CA 1
ATOM 1266 C C . LEU A 1 169 ? -12.035 3.610 15.892 1.00 98.12 169 LEU A C 1
ATOM 1268 O O . LEU A 1 169 ? -13.242 3.848 15.792 1.00 98.12 169 LEU A O 1
ATOM 1272 N N . ARG A 1 170 ? -11.435 3.511 17.074 1.00 96.50 170 ARG A N 1
ATOM 1273 C CA . ARG A 1 170 ? -12.098 3.780 18.349 1.00 96.50 170 ARG A CA 1
ATOM 1274 C C . ARG A 1 170 ? -11.156 4.500 19.307 1.00 96.50 170 ARG A C 1
ATOM 1276 O O . ARG A 1 170 ? -10.098 3.966 19.628 1.00 96.50 170 ARG A O 1
ATOM 1283 N N . ALA A 1 171 ? -11.565 5.662 19.803 1.00 91.81 171 ALA A N 1
ATOM 1284 C CA . ALA A 1 171 ? -10.869 6.417 20.845 1.00 91.81 171 ALA A CA 1
ATOM 1285 C C . ALA A 1 171 ? -11.760 6.467 22.095 1.00 91.81 171 ALA A C 1
ATOM 1287 O O . ALA A 1 171 ? -12.733 7.219 22.144 1.00 91.81 171 ALA A O 1
ATOM 1288 N N . GLY A 1 172 ? -11.487 5.609 23.083 1.00 85.62 172 GLY A N 1
ATOM 1289 C CA . GLY A 1 172 ? -12.401 5.406 24.214 1.00 85.62 172 GLY A CA 1
ATOM 1290 C C . GLY A 1 172 ? -13.779 4.915 23.747 1.00 85.62 172 GLY A C 1
ATOM 1291 O O . GLY A 1 172 ? -13.881 3.834 23.162 1.00 85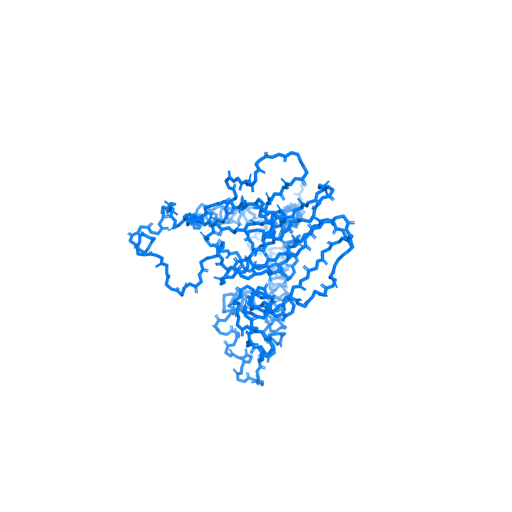.62 172 GLY A O 1
ATOM 1292 N N . ASP A 1 173 ? -14.820 5.714 23.981 1.00 86.00 173 ASP A N 1
ATOM 1293 C CA . ASP A 1 173 ? -16.199 5.437 23.541 1.00 86.00 173 ASP A CA 1
ATOM 1294 C C . ASP A 1 173 ? -16.551 6.096 22.195 1.00 86.00 173 ASP A C 1
ATOM 1296 O O . ASP A 1 173 ? -17.605 5.828 21.619 1.00 86.00 173 ASP A O 1
ATOM 1300 N N . THR A 1 174 ? -15.663 6.935 21.659 1.00 91.19 174 THR A N 1
ATOM 1301 C CA . THR A 1 174 ? -15.880 7.626 20.388 1.00 91.19 174 THR A CA 1
ATOM 1302 C C . THR A 1 174 ? -15.497 6.720 19.225 1.00 91.19 174 THR A C 1
ATOM 1304 O O . THR A 1 174 ? -14.354 6.266 19.111 1.00 91.19 174 THR A O 1
ATOM 1307 N N . THR A 1 175 ? -16.451 6.476 18.330 1.00 94.75 175 THR A N 1
ATOM 1308 C CA . THR A 1 175 ? -16.211 5.780 17.063 1.00 94.75 175 THR A CA 1
ATOM 1309 C C . THR A 1 175 ? -15.683 6.750 16.016 1.00 94.75 175 THR A C 1
ATOM 1311 O O . THR A 1 175 ? -16.241 7.832 15.839 1.00 94.75 175 THR A O 1
ATOM 1314 N N . GLY A 1 176 ? -14.652 6.333 15.292 1.00 95.88 176 GLY A N 1
ATOM 1315 C CA . GLY A 1 176 ? -14.053 7.076 14.190 1.00 95.88 176 GLY A CA 1
ATOM 1316 C C . GLY A 1 176 ? -13.716 6.153 13.024 1.00 95.88 176 GLY A C 1
ATOM 1317 O O . GLY A 1 176 ? -14.029 4.958 13.050 1.00 95.88 176 GLY A O 1
ATOM 1318 N N . ALA A 1 177 ? -13.068 6.687 11.994 1.00 98.00 177 ALA A N 1
ATOM 1319 C CA . ALA A 1 177 ? -12.580 5.876 10.885 1.00 98.00 177 ALA A CA 1
ATOM 1320 C C . ALA A 1 177 ? -11.549 6.607 10.024 1.00 98.00 177 ALA A C 1
ATOM 1322 O O . ALA A 1 177 ? -11.649 7.811 9.822 1.00 98.00 177 ALA A O 1
ATOM 1323 N N . VAL A 1 178 ? -10.636 5.853 9.412 1.00 98.44 178 VAL A N 1
ATOM 1324 C CA . VAL A 1 178 ? -9.924 6.305 8.209 1.00 98.44 178 VAL A CA 1
ATOM 1325 C C . VAL A 1 178 ? -10.757 5.920 6.993 1.00 98.44 178 VAL A C 1
ATOM 1327 O O . VAL A 1 178 ? -11.182 4.767 6.877 1.00 98.44 178 VAL A O 1
ATOM 1330 N N . ARG A 1 179 ? -10.989 6.863 6.082 1.00 98.44 179 ARG A N 1
ATOM 1331 C CA . ARG A 1 179 ? -11.699 6.624 4.820 1.00 98.44 179 ARG A CA 1
ATOM 1332 C C . ARG A 1 179 ? -10.800 6.878 3.630 1.00 98.44 179 ARG A C 1
ATOM 1334 O O . ARG A 1 179 ? -9.862 7.674 3.695 1.00 98.44 179 ARG A O 1
ATOM 1341 N N . GLY A 1 180 ? -11.124 6.213 2.532 1.00 98.25 180 GLY A N 1
ATOM 1342 C CA . GLY A 1 180 ? -10.379 6.363 1.303 1.00 98.25 180 GLY A CA 1
ATOM 1343 C C . GLY A 1 180 ? -11.031 5.696 0.109 1.00 98.25 180 GLY A C 1
ATOM 1344 O O . GLY A 1 180 ? -12.154 5.193 0.181 1.00 98.25 180 GLY A O 1
ATOM 1345 N N . THR A 1 181 ? -10.299 5.721 -0.995 1.00 98.19 181 THR A N 1
ATOM 1346 C CA . THR A 1 181 ? -10.709 5.195 -2.292 1.00 98.19 181 THR A CA 1
ATOM 1347 C C . THR A 1 181 ? -9.658 4.239 -2.829 1.00 98.19 181 THR A C 1
ATOM 1349 O O . THR A 1 181 ? -8.472 4.337 -2.499 1.00 98.19 181 THR A O 1
ATOM 1352 N N . LEU A 1 182 ? -10.112 3.273 -3.615 1.00 97.56 182 LEU A N 1
ATOM 1353 C CA . LEU A 1 182 ? -9.273 2.406 -4.421 1.00 97.56 182 LEU A CA 1
ATOM 1354 C C . LEU A 1 182 ? -9.654 2.633 -5.878 1.00 97.56 182 LEU A C 1
ATOM 1356 O O . LEU A 1 182 ? -10.806 2.411 -6.262 1.00 97.56 182 LEU A O 1
ATOM 1360 N N . ASP A 1 183 ? -8.691 3.083 -6.665 1.00 97.31 183 ASP A N 1
ATOM 1361 C CA . ASP A 1 183 ? -8.876 3.468 -8.057 1.00 97.31 183 ASP A CA 1
ATOM 1362 C C . ASP A 1 183 ? -7.951 2.623 -8.945 1.00 97.31 183 ASP A C 1
ATOM 1364 O O . ASP A 1 183 ? -6.778 2.458 -8.627 1.00 97.31 183 ASP A O 1
ATOM 1368 N N . TRP A 1 184 ? -8.465 2.072 -10.043 1.00 96.56 184 TRP A N 1
ATOM 1369 C CA . TRP A 1 184 ? -7.647 1.508 -11.115 1.00 96.56 184 TRP A CA 1
ATOM 1370 C C . TRP A 1 184 ? -7.026 2.650 -11.911 1.00 96.56 184 TRP A C 1
ATOM 1372 O O . TRP A 1 184 ? -7.734 3.572 -12.325 1.00 96.56 184 TRP A O 1
ATOM 1382 N N . VAL A 1 185 ? -5.723 2.567 -12.138 1.00 95.50 185 VAL A N 1
ATOM 1383 C CA . VAL A 1 185 ? -4.929 3.502 -12.921 1.00 95.50 185 VAL A CA 1
ATOM 1384 C C . VAL A 1 185 ? -4.240 2.701 -14.019 1.00 95.50 185 VAL A C 1
ATOM 1386 O O . VAL A 1 185 ? -3.343 1.920 -13.708 1.00 95.50 185 VAL A O 1
ATOM 1389 N N . PRO A 1 186 ? -4.636 2.885 -15.288 1.00 92.81 186 PRO A N 1
ATOM 1390 C CA . PRO A 1 186 ? -4.021 2.176 -16.397 1.00 92.81 186 PRO A CA 1
ATOM 1391 C C . PRO A 1 186 ? -2.506 2.404 -16.436 1.00 92.81 186 PRO A C 1
ATOM 1393 O O . PRO A 1 186 ? -2.051 3.529 -16.170 1.00 92.81 186 PRO A O 1
ATOM 1396 N N . PRO A 1 187 ? -1.716 1.386 -16.813 1.00 86.38 187 PRO A N 1
ATOM 1397 C CA . PRO A 1 187 ? -0.297 1.578 -17.042 1.00 86.38 187 PRO A CA 1
ATOM 1398 C C . PRO A 1 187 ? -0.085 2.630 -18.144 1.00 86.38 187 PRO A C 1
ATOM 1400 O O . PRO A 1 187 ? -0.888 2.737 -19.077 1.00 86.38 187 PRO A O 1
ATOM 1403 N N . PRO A 1 188 ? 0.991 3.431 -18.067 1.00 84.19 188 PRO A N 1
ATOM 1404 C CA . PRO A 1 188 ? 1.273 4.425 -19.092 1.00 84.19 188 PRO A CA 1
ATOM 1405 C C . PRO A 1 188 ? 1.497 3.750 -20.448 1.00 84.19 188 PRO A C 1
ATOM 1407 O O . PRO A 1 188 ? 2.122 2.691 -20.518 1.00 84.19 188 PRO A O 1
ATOM 1410 N N . ASP A 1 189 ? 1.059 4.405 -21.528 1.00 85.69 189 ASP A N 1
ATOM 1411 C CA . ASP A 1 189 ? 1.322 3.935 -22.890 1.00 85.69 189 ASP A CA 1
ATOM 1412 C C . ASP A 1 189 ? 2.842 3.758 -23.098 1.00 85.69 189 ASP A C 1
ATOM 1414 O O . ASP A 1 189 ? 3.604 4.730 -22.982 1.00 85.69 189 ASP A O 1
ATOM 1418 N N . PRO A 1 190 ? 3.320 2.534 -23.391 1.00 85.38 190 PRO A N 1
ATOM 1419 C CA . PRO A 1 190 ? 4.740 2.286 -23.586 1.00 85.38 190 PRO A CA 1
ATOM 1420 C C . PRO A 1 190 ? 5.251 2.802 -24.940 1.00 85.38 190 PRO A C 1
ATOM 1422 O O . PRO A 1 190 ? 6.463 2.933 -25.125 1.00 85.38 190 PRO A O 1
ATOM 1425 N N . TYR A 1 191 ? 4.377 3.092 -25.908 1.00 89.88 191 TYR A N 1
ATOM 1426 C CA . TYR A 1 191 ? 4.777 3.409 -27.279 1.00 89.88 191 TYR A CA 1
ATOM 1427 C C . TYR A 1 191 ? 5.660 4.667 -27.399 1.00 89.88 191 TYR A C 1
ATOM 1429 O O . TYR A 1 191 ? 6.717 4.582 -28.036 1.00 89.88 191 TYR A O 1
ATOM 1437 N N . PRO A 1 192 ? 5.344 5.812 -26.758 1.00 91.25 192 PRO A N 1
ATOM 1438 C CA . PRO A 1 192 ? 6.218 6.986 -26.783 1.00 91.25 192 PRO A CA 1
ATOM 1439 C C . PRO A 1 192 ? 7.615 6.701 -26.222 1.00 91.25 192 PRO A C 1
ATOM 1441 O O . PRO A 1 192 ? 8.607 7.217 -26.743 1.00 91.25 192 PRO A O 1
ATOM 1444 N N . TRP A 1 193 ? 7.710 5.846 -25.201 1.00 85.06 193 TRP A N 1
ATOM 1445 C CA . TRP A 1 193 ? 8.984 5.443 -24.609 1.00 85.06 193 TRP A CA 1
ATOM 1446 C C . TRP A 1 193 ? 9.803 4.577 -25.563 1.00 85.06 193 TRP A C 1
ATOM 1448 O O . TRP A 1 193 ? 10.998 4.825 -25.728 1.00 85.06 193 TRP A O 1
ATOM 1458 N N . TRP A 1 194 ? 9.170 3.632 -26.262 1.00 86.56 194 TRP A N 1
ATOM 1459 C CA . TRP A 1 194 ? 9.830 2.846 -27.307 1.00 86.56 194 TRP A CA 1
ATOM 1460 C C . TRP A 1 194 ? 10.336 3.710 -28.459 1.00 86.56 194 TRP A C 1
ATOM 1462 O O . TRP A 1 194 ? 11.466 3.522 -28.920 1.00 86.56 194 TRP A O 1
ATOM 1472 N N . VAL A 1 195 ? 9.545 4.689 -28.901 1.00 89.19 195 VAL A N 1
ATOM 1473 C CA . VAL A 1 195 ? 9.964 5.645 -29.934 1.00 89.19 195 VAL A CA 1
ATOM 1474 C C . VAL A 1 195 ? 11.166 6.455 -29.451 1.00 89.19 195 VAL A C 1
ATOM 1476 O O . VAL A 1 195 ? 12.179 6.520 -30.149 1.00 89.19 195 VAL A O 1
ATOM 1479 N N . ALA A 1 196 ? 11.097 7.030 -28.248 1.00 84.19 196 ALA A N 1
ATOM 1480 C CA . ALA A 1 196 ? 12.186 7.820 -27.681 1.00 84.19 196 ALA A CA 1
ATOM 1481 C C . ALA A 1 196 ? 13.475 6.996 -27.517 1.00 84.19 196 ALA A C 1
ATOM 1483 O O . ALA A 1 196 ? 14.549 7.454 -27.914 1.00 84.19 196 ALA A O 1
ATOM 1484 N N . ALA A 1 197 ? 13.372 5.768 -27.001 1.00 82.19 197 ALA A N 1
ATOM 1485 C CA . ALA A 1 197 ? 14.502 4.856 -26.841 1.00 82.19 197 ALA A CA 1
ATOM 1486 C C . ALA A 1 197 ? 15.134 4.491 -28.192 1.00 82.19 197 ALA A C 1
ATOM 1488 O O . ALA A 1 197 ? 16.355 4.568 -28.352 1.00 82.19 197 ALA A O 1
ATOM 1489 N N . THR A 1 198 ? 14.308 4.170 -29.191 1.00 84.44 198 THR A N 1
ATOM 1490 C CA . THR A 1 198 ? 14.768 3.826 -30.544 1.00 84.44 198 THR A CA 1
ATOM 1491 C C . THR A 1 198 ? 15.474 5.008 -31.203 1.00 84.44 198 THR A C 1
ATOM 1493 O O . THR A 1 198 ? 16.581 4.862 -31.718 1.00 84.44 198 THR A O 1
ATOM 1496 N N . LEU A 1 199 ? 14.879 6.204 -31.150 1.00 83.44 199 LEU A N 1
ATOM 1497 C CA . LEU A 1 199 ? 15.485 7.418 -31.701 1.00 83.44 199 LEU A CA 1
ATOM 1498 C C . LEU A 1 199 ? 16.791 7.773 -30.986 1.00 83.44 199 LEU A C 1
ATOM 1500 O O . LEU A 1 199 ? 17.773 8.104 -31.648 1.00 83.44 199 LEU A O 1
ATOM 1504 N N . GLY A 1 200 ? 16.835 7.658 -29.657 1.00 80.81 200 GLY A N 1
ATOM 1505 C CA . GLY A 1 200 ? 18.053 7.860 -28.874 1.00 80.81 200 GLY A CA 1
ATOM 1506 C C . GLY A 1 200 ? 19.170 6.904 -29.294 1.00 80.81 200 GLY A C 1
ATOM 1507 O O . GLY A 1 200 ? 20.297 7.338 -29.535 1.00 80.81 200 GLY A O 1
ATOM 1508 N N . PHE A 1 201 ? 18.849 5.621 -29.474 1.00 79.31 201 PHE A N 1
ATOM 1509 C CA . PHE A 1 201 ? 19.804 4.620 -29.947 1.00 79.31 201 PHE A CA 1
ATOM 1510 C C . PHE A 1 201 ? 20.314 4.930 -31.361 1.00 79.31 201 PHE A C 1
ATOM 1512 O O . PHE A 1 201 ? 21.522 4.909 -31.602 1.00 79.31 201 PHE A O 1
ATOM 1519 N N . LEU A 1 202 ? 19.418 5.290 -32.285 1.00 80.81 202 LEU A N 1
ATOM 1520 C CA . LEU A 1 202 ? 19.784 5.676 -33.650 1.00 80.81 202 LEU A CA 1
ATOM 1521 C C . LEU A 1 202 ? 20.671 6.928 -33.678 1.00 80.81 202 LEU A C 1
ATOM 1523 O O . LEU A 1 202 ? 21.634 6.972 -34.443 1.00 80.81 202 LEU A O 1
ATOM 1527 N N . LEU A 1 203 ? 20.393 7.922 -32.831 1.00 78.56 203 LEU A N 1
ATOM 1528 C CA . LEU A 1 203 ? 21.201 9.137 -32.707 1.00 78.56 203 LEU A CA 1
ATOM 1529 C C . LEU A 1 203 ? 22.600 8.844 -32.158 1.00 78.56 203 LEU A C 1
ATOM 1531 O O . LEU A 1 203 ? 23.580 9.350 -32.705 1.00 78.56 203 LEU A O 1
ATOM 1535 N N . ILE A 1 204 ? 22.712 8.007 -31.120 1.00 72.00 204 ILE A N 1
ATOM 1536 C CA . ILE A 1 204 ? 24.008 7.548 -30.592 1.00 72.00 204 ILE A CA 1
ATOM 1537 C C . ILE A 1 204 ? 24.777 6.798 -31.683 1.00 72.00 204 ILE A C 1
ATOM 1539 O O . ILE A 1 204 ? 25.958 7.077 -31.902 1.00 72.00 204 ILE A O 1
ATOM 1543 N N . GLY A 1 205 ? 24.094 5.903 -32.403 1.00 70.12 205 GLY A N 1
ATOM 1544 C CA . GLY A 1 205 ? 24.641 5.187 -33.548 1.00 70.12 205 GLY A CA 1
ATOM 1545 C C . GLY A 1 205 ? 25.210 6.151 -34.584 1.00 70.12 205 GLY A C 1
ATOM 1546 O O . GLY A 1 205 ? 26.406 6.106 -34.858 1.00 70.12 205 GLY A O 1
ATOM 1547 N N . ALA A 1 206 ? 24.393 7.081 -35.085 1.00 70.75 206 ALA A N 1
ATOM 1548 C CA . ALA A 1 206 ? 24.771 8.069 -36.095 1.00 70.75 206 ALA A CA 1
ATOM 1549 C C . ALA A 1 206 ? 25.916 8.995 -35.645 1.00 70.75 206 ALA A C 1
ATOM 1551 O O . ALA A 1 206 ? 26.820 9.287 -36.429 1.00 70.75 206 ALA A O 1
ATOM 1552 N N . ALA A 1 207 ? 25.918 9.431 -34.381 1.00 68.50 207 ALA A N 1
ATOM 1553 C CA . ALA A 1 207 ? 26.959 10.292 -33.819 1.00 68.50 207 ALA A CA 1
ATOM 1554 C C . ALA A 1 207 ? 28.294 9.555 -33.575 1.00 68.50 207 ALA A C 1
ATOM 1556 O O . ALA A 1 207 ? 29.350 10.193 -33.504 1.00 68.50 207 ALA A O 1
ATOM 1557 N N . GLY A 1 208 ? 28.252 8.223 -33.451 1.00 63.03 208 GLY A N 1
ATOM 1558 C CA . GLY A 1 208 ? 29.391 7.349 -33.168 1.00 63.03 208 GLY A CA 1
ATOM 1559 C C . GLY A 1 208 ? 30.001 6.629 -34.377 1.00 63.03 208 GLY A C 1
ATOM 1560 O O . GLY A 1 208 ? 30.993 5.921 -34.193 1.00 63.03 208 GLY A O 1
ATOM 1561 N N . LEU A 1 209 ? 29.467 6.788 -35.598 1.00 62.50 209 LEU A N 1
ATOM 1562 C CA . LEU A 1 209 ? 29.965 6.073 -36.781 1.00 62.50 209 LEU A CA 1
ATOM 1563 C C . LEU A 1 209 ? 31.404 6.492 -37.139 1.00 62.50 209 LEU A C 1
ATOM 1565 O O . LEU A 1 209 ? 31.650 7.447 -37.878 1.00 62.50 209 LEU A O 1
ATOM 1569 N N . ALA A 1 210 ? 32.387 5.722 -36.667 1.00 60.50 210 ALA A N 1
ATOM 1570 C CA . ALA A 1 210 ? 33.634 5.566 -37.403 1.00 60.50 210 ALA A CA 1
ATOM 1571 C C . ALA A 1 210 ? 33.301 4.897 -38.755 1.00 60.50 210 ALA A C 1
ATOM 1573 O O . ALA A 1 210 ? 32.460 3.996 -38.777 1.00 60.50 210 ALA A O 1
ATOM 1574 N N . PRO A 1 211 ? 33.924 5.299 -39.879 1.00 61.94 211 PRO A N 1
ATOM 1575 C CA . PRO A 1 211 ? 33.559 4.767 -41.188 1.00 61.94 211 PRO A CA 1
ATOM 1576 C C . PRO A 1 211 ? 33.648 3.238 -41.206 1.00 61.94 211 PRO A C 1
ATOM 1578 O O . PRO A 1 211 ? 34.655 2.665 -40.763 1.00 61.94 211 PRO A O 1
ATOM 1581 N N . GLY A 1 212 ? 32.599 2.587 -41.715 1.00 64.56 212 GLY A N 1
ATOM 1582 C CA . GLY A 1 212 ? 32.586 1.142 -41.931 1.00 64.56 212 GLY A CA 1
ATOM 1583 C C . GLY A 1 212 ? 33.800 0.709 -42.758 1.00 64.56 212 GLY A C 1
ATOM 1584 O O . GLY A 1 212 ? 34.220 1.416 -43.671 1.00 64.56 212 GLY A O 1
ATOM 1585 N N . GLY A 1 213 ? 34.416 -0.417 -42.394 1.00 66.94 213 GLY A N 1
ATOM 1586 C CA . GLY A 1 213 ? 35.627 -0.919 -43.058 1.00 66.94 213 GLY A CA 1
ATOM 1587 C C . GLY A 1 213 ? 36.953 -0.331 -42.554 1.00 66.94 213 GLY A C 1
ATOM 1588 O O . GLY A 1 213 ? 38.010 -0.718 -43.043 1.00 66.94 213 GLY A O 1
ATOM 1589 N N . THR A 1 214 ? 36.945 0.555 -41.550 1.00 77.44 214 THR A N 1
ATOM 1590 C CA . THR A 1 214 ? 38.181 1.047 -40.908 1.00 77.44 214 THR A CA 1
ATOM 1591 C C . THR A 1 214 ? 38.563 0.229 -39.672 1.00 77.44 214 THR A C 1
ATOM 1593 O O . THR A 1 214 ? 37.704 -0.259 -38.936 1.00 77.44 214 THR A O 1
ATOM 1596 N N . ALA A 1 215 ? 39.864 0.142 -39.363 1.00 77.25 215 ALA A N 1
ATOM 1597 C CA . ALA A 1 215 ? 40.349 -0.509 -38.137 1.00 77.25 215 ALA A CA 1
ATOM 1598 C C . ALA A 1 215 ? 39.761 0.119 -36.856 1.00 77.25 215 ALA A C 1
ATOM 1600 O O . ALA A 1 215 ? 39.544 -0.569 -35.860 1.00 77.25 215 ALA A O 1
ATOM 1601 N N . ALA A 1 216 ? 39.476 1.424 -36.892 1.00 70.00 216 ALA A N 1
ATOM 1602 C CA . ALA A 1 216 ? 38.806 2.151 -35.820 1.00 70.00 216 ALA A CA 1
ATOM 1603 C C . ALA A 1 216 ? 37.351 1.693 -35.626 1.00 70.00 216 ALA A C 1
ATOM 1605 O O . ALA A 1 216 ? 36.953 1.425 -34.494 1.00 70.00 216 ALA A O 1
ATOM 1606 N N . GLY A 1 217 ? 36.588 1.550 -36.716 1.00 71.00 217 GLY A N 1
ATOM 1607 C CA . GLY A 1 217 ? 35.214 1.042 -36.682 1.00 71.00 217 GLY A CA 1
ATOM 1608 C C . GLY A 1 217 ? 35.131 -0.398 -36.180 1.00 71.00 217 GLY A C 1
ATOM 1609 O O . GLY A 1 217 ? 34.305 -0.700 -35.326 1.00 71.00 217 GLY A O 1
ATOM 1610 N N . VAL A 1 218 ? 36.053 -1.267 -36.608 1.00 77.69 218 VAL A N 1
ATOM 1611 C CA . VAL A 1 218 ? 36.123 -2.658 -36.122 1.00 77.69 218 VAL A CA 1
ATOM 1612 C C . VAL A 1 218 ? 36.414 -2.720 -34.619 1.00 77.69 218 VAL A C 1
ATOM 1614 O O . VAL A 1 218 ? 35.801 -3.512 -33.907 1.00 77.69 218 VAL A O 1
ATOM 1617 N N . ARG A 1 219 ? 37.330 -1.887 -34.105 1.00 76.81 219 ARG A N 1
ATOM 1618 C CA . ARG A 1 219 ? 37.620 -1.824 -32.660 1.00 76.81 219 ARG A CA 1
ATOM 1619 C C . ARG A 1 219 ? 36.431 -1.301 -31.857 1.00 76.81 219 ARG A C 1
ATOM 1621 O O . ARG A 1 219 ? 36.151 -1.851 -30.799 1.00 76.81 219 ARG A O 1
ATOM 1628 N N . ALA A 1 220 ? 35.738 -0.280 -32.362 1.00 70.38 220 ALA A N 1
ATOM 1629 C CA . ALA A 1 220 ? 34.535 0.248 -31.726 1.00 70.38 220 ALA A CA 1
ATOM 1630 C C . ALA A 1 220 ? 33.425 -0.812 -31.667 1.00 70.38 220 ALA A C 1
ATOM 1632 O O . ALA A 1 220 ? 32.868 -1.040 -30.599 1.00 70.38 220 ALA A O 1
ATOM 1633 N N . LEU A 1 221 ? 33.175 -1.528 -32.769 1.00 75.31 221 LEU A N 1
ATOM 1634 C CA . LEU A 1 221 ? 32.171 -2.593 -32.813 1.00 75.31 221 LEU A CA 1
ATOM 1635 C C . LEU A 1 221 ? 32.509 -3.742 -31.851 1.00 75.31 221 LEU A C 1
ATOM 1637 O O . LEU A 1 221 ? 31.640 -4.204 -31.122 1.00 75.31 221 LEU A O 1
ATOM 1641 N N . ARG A 1 222 ? 33.783 -4.155 -31.779 1.00 81.44 222 ARG A N 1
ATOM 1642 C CA . ARG A 1 222 ? 34.242 -5.160 -30.802 1.00 81.44 222 ARG A CA 1
ATOM 1643 C C . ARG A 1 222 ? 34.078 -4.697 -29.358 1.00 81.44 222 ARG A C 1
ATOM 1645 O O . ARG A 1 222 ? 33.738 -5.510 -28.510 1.00 81.44 222 ARG A O 1
ATOM 1652 N N . ALA A 1 223 ? 34.327 -3.421 -29.071 1.00 77.50 223 ALA A N 1
ATOM 1653 C CA . ALA A 1 223 ? 34.124 -2.869 -27.736 1.00 77.50 223 ALA A CA 1
ATOM 1654 C C . ALA A 1 223 ? 32.635 -2.850 -27.358 1.00 77.50 223 ALA A C 1
ATOM 1656 O O . ALA A 1 223 ? 32.297 -3.220 -26.240 1.00 77.50 223 ALA A O 1
ATOM 1657 N N . VAL A 1 224 ? 31.748 -2.490 -28.293 1.00 77.75 224 VAL A N 1
ATOM 1658 C CA . VAL A 1 224 ? 30.292 -2.570 -28.093 1.00 77.75 224 VAL A CA 1
ATOM 1659 C C . VAL A 1 224 ? 29.856 -4.016 -27.864 1.00 77.75 224 VAL A C 1
ATOM 1661 O O . VAL A 1 224 ? 29.180 -4.273 -26.878 1.00 77.75 224 VAL A O 1
ATOM 1664 N N . GLY A 1 225 ? 30.300 -4.964 -28.695 1.00 82.12 225 GLY A N 1
ATOM 1665 C CA . GLY A 1 225 ? 30.009 -6.389 -28.502 1.00 82.12 225 GLY A CA 1
ATOM 1666 C C . GLY A 1 225 ? 30.526 -6.922 -27.161 1.00 82.12 225 GLY A C 1
ATOM 1667 O O . GLY A 1 225 ? 29.815 -7.626 -26.459 1.00 82.12 225 GLY A O 1
ATOM 1668 N N . ALA A 1 226 ? 31.727 -6.517 -26.731 1.00 83.38 226 ALA A N 1
ATOM 1669 C CA . ALA A 1 226 ? 32.251 -6.883 -25.415 1.00 83.38 226 ALA A CA 1
ATOM 1670 C C . ALA A 1 226 ? 31.409 -6.305 -24.263 1.00 83.38 226 ALA A C 1
ATOM 1672 O O . ALA A 1 226 ? 31.202 -6.986 -23.261 1.00 83.38 226 ALA A O 1
ATOM 1673 N N . LEU A 1 227 ? 30.910 -5.071 -24.397 1.00 82.75 227 LEU A N 1
ATOM 1674 C CA . LEU A 1 227 ? 30.009 -4.460 -23.417 1.00 82.75 227 LEU A CA 1
ATOM 1675 C C . LEU A 1 227 ? 28.635 -5.140 -23.397 1.00 82.75 227 LEU A C 1
ATOM 1677 O O . LEU A 1 227 ? 28.106 -5.369 -22.313 1.00 82.75 227 LEU A O 1
ATOM 1681 N N . LEU A 1 228 ? 28.081 -5.493 -24.562 1.00 81.50 228 LEU A N 1
ATOM 1682 C CA . LEU A 1 228 ? 26.835 -6.256 -24.673 1.00 81.50 228 LEU A CA 1
ATOM 1683 C C . LEU A 1 228 ? 26.983 -7.644 -24.051 1.00 81.50 228 LEU A C 1
ATOM 1685 O O . LEU A 1 228 ? 26.147 -8.026 -23.242 1.00 81.50 228 LEU A O 1
ATOM 1689 N N . ALA A 1 229 ? 28.083 -8.346 -24.324 1.00 86.56 229 ALA A N 1
ATOM 1690 C CA . ALA A 1 229 ? 28.358 -9.647 -23.730 1.00 86.56 229 ALA A CA 1
ATOM 1691 C C . ALA A 1 229 ? 28.544 -9.561 -22.206 1.00 86.56 229 ALA A C 1
ATOM 1693 O O . ALA A 1 229 ? 27.997 -10.380 -21.471 1.00 86.56 229 ALA A O 1
ATOM 1694 N N . LEU A 1 230 ? 29.277 -8.555 -21.710 1.00 88.62 230 LEU A N 1
ATOM 1695 C CA . LEU A 1 230 ? 29.450 -8.327 -20.272 1.00 88.62 230 LEU A CA 1
ATOM 1696 C C . LEU A 1 230 ? 28.109 -8.007 -19.596 1.00 88.62 230 LEU A C 1
ATOM 1698 O O . LEU A 1 230 ? 27.783 -8.595 -18.567 1.00 88.62 230 LEU A O 1
ATOM 1702 N N . GLY A 1 231 ? 27.334 -7.090 -20.181 1.00 83.75 231 GLY A N 1
ATOM 1703 C CA . GLY A 1 231 ? 26.011 -6.711 -19.692 1.00 83.75 231 GLY A CA 1
ATOM 1704 C C . GLY A 1 231 ? 25.048 -7.892 -19.710 1.00 83.75 231 GLY A C 1
ATOM 1705 O O . GLY A 1 231 ? 24.435 -8.187 -18.693 1.00 83.75 231 GLY A O 1
ATOM 1706 N N . GLY A 1 232 ? 24.992 -8.628 -20.819 1.00 88.31 232 GLY A N 1
ATOM 1707 C CA . GLY A 1 232 ? 24.178 -9.828 -20.971 1.00 88.31 232 GLY A CA 1
ATOM 1708 C C . GLY A 1 232 ? 24.535 -10.912 -19.958 1.00 88.31 232 GLY A C 1
ATOM 1709 O O . GLY A 1 232 ? 23.644 -11.440 -19.297 1.00 88.31 232 GLY A O 1
ATOM 1710 N N . ALA A 1 233 ? 25.828 -11.184 -19.746 1.00 92.38 233 ALA A N 1
ATOM 1711 C CA . ALA A 1 233 ? 26.287 -12.112 -18.712 1.00 92.38 233 ALA A CA 1
ATOM 1712 C C . ALA A 1 233 ? 25.872 -11.659 -17.304 1.00 92.38 233 ALA A C 1
ATOM 1714 O O . ALA A 1 233 ? 25.384 -12.473 -16.521 1.00 92.38 233 ALA A O 1
ATOM 1715 N N . ALA A 1 234 ? 26.032 -10.371 -16.986 1.00 89.38 234 ALA A N 1
ATOM 1716 C CA . ALA A 1 234 ? 25.628 -9.814 -15.698 1.00 89.38 234 ALA A CA 1
ATOM 1717 C C . ALA A 1 234 ? 24.107 -9.899 -15.490 1.00 89.38 234 ALA A C 1
ATOM 1719 O O . ALA A 1 234 ? 23.662 -10.280 -14.409 1.00 89.38 234 ALA A O 1
ATOM 1720 N N . THR A 1 235 ? 23.312 -9.608 -16.523 1.00 88.06 235 THR A N 1
ATOM 1721 C CA . THR A 1 235 ? 21.851 -9.742 -16.494 1.00 88.06 235 THR A CA 1
ATOM 1722 C C . THR A 1 235 ? 21.440 -11.191 -16.265 1.00 88.06 235 THR A C 1
ATOM 1724 O O . THR A 1 235 ? 20.677 -11.450 -15.342 1.00 88.06 235 THR A O 1
ATOM 1727 N N . VAL A 1 236 ? 21.990 -12.149 -17.021 1.00 91.56 236 VAL A N 1
ATOM 1728 C CA . VAL A 1 236 ? 21.702 -13.581 -16.825 1.00 91.56 236 VAL A CA 1
ATOM 1729 C C . VAL A 1 236 ? 22.086 -14.027 -15.413 1.00 91.56 236 VAL A C 1
ATOM 1731 O O . VAL A 1 236 ? 21.293 -14.689 -14.749 1.00 91.56 236 VAL A O 1
ATOM 1734 N N . ALA A 1 237 ? 23.267 -13.636 -14.923 1.00 91.25 237 ALA A N 1
ATOM 1735 C CA . ALA A 1 237 ? 23.717 -13.978 -13.576 1.00 91.25 237 ALA A CA 1
ATOM 1736 C C . ALA A 1 237 ? 22.783 -13.414 -12.493 1.00 91.25 237 ALA A C 1
ATOM 1738 O O . ALA A 1 237 ? 22.406 -14.144 -11.578 1.00 91.25 237 ALA A O 1
ATOM 1739 N N . LEU A 1 238 ? 22.366 -12.149 -12.616 1.00 87.00 238 LEU A N 1
ATOM 1740 C CA . LEU A 1 238 ? 21.410 -11.519 -11.703 1.00 87.00 238 LEU A CA 1
ATOM 1741 C C . LEU A 1 238 ? 20.054 -12.231 -11.734 1.00 87.00 238 LEU A C 1
ATOM 1743 O O . LEU A 1 238 ? 19.464 -12.481 -10.687 1.00 87.00 238 LEU A O 1
ATOM 1747 N N . THR A 1 239 ? 19.565 -12.569 -12.924 1.00 87.25 239 THR A N 1
ATOM 1748 C CA . THR A 1 239 ? 18.289 -13.262 -13.102 1.00 87.25 239 THR A CA 1
ATOM 1749 C C . THR A 1 239 ? 18.304 -14.654 -12.474 1.00 87.25 239 THR A C 1
ATOM 1751 O O . THR A 1 239 ? 17.367 -15.016 -11.767 1.00 87.25 239 THR A O 1
ATOM 1754 N N . VAL A 1 240 ? 19.388 -15.411 -12.662 1.00 88.31 240 VAL A N 1
ATOM 1755 C CA . VAL A 1 240 ? 19.582 -16.710 -12.003 1.00 88.31 240 VAL A CA 1
ATOM 1756 C C . VAL A 1 240 ? 19.681 -16.548 -10.490 1.00 88.31 240 VAL A C 1
ATOM 1758 O O . VAL A 1 240 ? 19.044 -17.305 -9.764 1.00 88.31 240 VAL A O 1
ATOM 1761 N N . ALA A 1 241 ? 20.423 -15.551 -10.003 1.00 86.75 241 ALA A N 1
ATOM 1762 C CA . ALA A 1 241 ? 20.530 -15.282 -8.573 1.00 86.75 241 ALA A CA 1
ATOM 1763 C C . ALA A 1 241 ? 19.160 -14.978 -7.946 1.00 86.75 241 ALA A C 1
ATOM 1765 O O . ALA A 1 241 ? 18.824 -15.574 -6.930 1.00 86.75 241 ALA A O 1
ATOM 1766 N N . ARG A 1 242 ? 18.338 -14.134 -8.585 1.00 83.88 242 ARG A N 1
ATOM 1767 C CA . ARG A 1 242 ? 16.967 -13.848 -8.130 1.00 83.88 242 ARG A CA 1
ATOM 1768 C C . ARG A 1 242 ? 16.091 -15.091 -8.105 1.00 83.88 242 ARG A C 1
ATOM 1770 O O . ARG A 1 242 ? 15.413 -15.326 -7.115 1.00 83.88 242 ARG A O 1
ATOM 1777 N N . ALA A 1 243 ? 16.138 -15.908 -9.157 1.00 86.81 243 ALA A N 1
ATOM 1778 C CA . ALA A 1 243 ? 15.369 -17.148 -9.204 1.00 86.81 243 ALA A CA 1
ATOM 1779 C C . ALA A 1 243 ? 15.770 -18.122 -8.081 1.00 86.81 243 ALA A C 1
ATOM 1781 O O . ALA A 1 243 ? 14.912 -18.803 -7.528 1.00 86.81 243 ALA A O 1
ATOM 1782 N N . LEU A 1 244 ? 17.054 -18.177 -7.715 1.00 86.25 244 LEU A N 1
ATOM 1783 C CA . LEU A 1 244 ? 17.533 -18.975 -6.581 1.00 86.25 244 LEU A CA 1
ATOM 1784 C C . LEU A 1 244 ? 17.087 -18.404 -5.226 1.00 86.25 244 LEU A C 1
ATOM 1786 O O . LEU A 1 244 ? 16.787 -19.175 -4.316 1.00 86.25 244 LEU A O 1
ATOM 1790 N N . ASP A 1 245 ? 17.015 -17.079 -5.102 1.00 84.56 245 ASP A N 1
ATOM 1791 C CA . ASP A 1 245 ? 16.642 -16.384 -3.863 1.00 84.56 245 ASP A CA 1
ATOM 1792 C C . ASP A 1 245 ? 15.155 -16.546 -3.500 1.00 84.56 245 ASP A C 1
ATOM 1794 O O . ASP A 1 245 ? 14.780 -16.453 -2.335 1.00 84.56 245 ASP A O 1
ATOM 1798 N N . THR A 1 246 ? 14.305 -16.903 -4.471 1.00 80.06 246 THR A N 1
ATOM 1799 C CA . THR A 1 246 ? 12.884 -17.232 -4.226 1.00 80.06 246 THR A CA 1
ATOM 1800 C C . THR A 1 246 ? 12.672 -18.456 -3.324 1.00 80.06 246 THR A C 1
ATOM 1802 O O . THR A 1 246 ? 11.557 -18.707 -2.869 1.00 80.06 246 THR A O 1
ATOM 1805 N N . GLY A 1 247 ? 13.717 -19.255 -3.075 1.00 78.88 247 GLY A N 1
ATOM 1806 C CA . GLY A 1 247 ? 13.609 -20.506 -2.322 1.00 78.88 247 GLY A CA 1
ATOM 1807 C C . GLY A 1 247 ? 12.964 -21.648 -3.114 1.00 78.88 247 GLY A C 1
ATOM 1808 O O . GLY A 1 247 ? 12.513 -22.628 -2.515 1.00 78.88 247 GLY A O 1
ATOM 1809 N N . ALA A 1 248 ? 12.913 -21.544 -4.448 1.00 80.69 248 ALA A N 1
ATOM 1810 C CA . ALA A 1 248 ? 12.328 -22.563 -5.310 1.00 80.69 248 ALA A CA 1
ATOM 1811 C C . ALA A 1 248 ? 12.944 -23.962 -5.055 1.00 80.69 248 ALA A C 1
ATOM 1813 O O . ALA A 1 248 ? 14.172 -24.109 -5.008 1.00 80.69 248 ALA A O 1
ATOM 1814 N N . PRO A 1 249 ? 12.123 -25.020 -4.897 1.00 74.88 249 PRO A N 1
ATOM 1815 C CA . PRO A 1 249 ? 12.616 -26.335 -4.509 1.00 74.88 249 PRO A CA 1
ATOM 1816 C C . PRO A 1 249 ? 13.349 -27.026 -5.668 1.00 74.88 249 PRO A C 1
ATOM 1818 O O . PRO A 1 249 ? 12.744 -27.580 -6.588 1.00 74.88 249 PRO A O 1
ATOM 1821 N N . GLY A 1 250 ? 14.679 -27.036 -5.585 1.00 86.12 250 GLY A N 1
ATOM 1822 C CA . GLY A 1 250 ? 15.554 -27.741 -6.520 1.00 86.12 250 GLY A CA 1
ATOM 1823 C C . GLY A 1 250 ? 15.572 -27.153 -7.936 1.00 86.12 250 GLY A C 1
ATOM 1824 O O . GLY A 1 250 ? 14.941 -26.145 -8.239 1.00 86.12 250 GLY A O 1
ATOM 1825 N N . VAL A 1 251 ? 16.302 -27.824 -8.834 1.00 87.25 251 VAL A N 1
ATOM 1826 C CA . VAL A 1 251 ? 16.584 -27.324 -10.196 1.00 87.25 251 VAL A CA 1
ATOM 1827 C C . VAL A 1 251 ? 15.308 -27.089 -11.012 1.00 87.25 251 VAL A C 1
ATOM 1829 O O . VAL A 1 251 ? 15.222 -26.111 -11.747 1.00 87.25 251 VAL A O 1
ATOM 1832 N N . GLY A 1 252 ? 14.304 -27.961 -10.874 1.00 87.94 252 GLY A N 1
ATOM 1833 C CA . GLY A 1 252 ? 13.030 -27.819 -11.585 1.00 87.94 252 GLY A CA 1
ATOM 1834 C C . GLY A 1 252 ? 12.251 -26.569 -11.168 1.00 87.94 252 GLY A C 1
ATOM 1835 O O . GLY A 1 252 ? 11.729 -25.873 -12.034 1.00 87.94 252 GLY A O 1
ATOM 1836 N N . GLY A 1 253 ? 12.228 -26.251 -9.869 1.00 85.44 253 GLY A N 1
ATOM 1837 C CA . GLY A 1 253 ? 11.593 -25.036 -9.356 1.00 85.44 253 GLY A CA 1
ATOM 1838 C C . GLY A 1 253 ? 12.299 -23.773 -9.846 1.00 85.44 253 GLY A C 1
ATOM 1839 O O . GLY A 1 253 ? 11.647 -22.857 -10.331 1.00 85.44 253 GLY A O 1
ATOM 1840 N N . THR A 1 254 ? 13.635 -23.751 -9.807 1.00 88.62 254 THR A N 1
ATOM 1841 C CA . THR A 1 254 ? 14.413 -22.614 -10.324 1.00 88.62 254 THR A CA 1
ATOM 1842 C C . THR A 1 254 ? 14.200 -22.408 -11.826 1.00 88.62 254 THR A C 1
ATOM 1844 O O . THR A 1 254 ? 14.094 -21.275 -12.285 1.00 88.62 254 THR A O 1
ATOM 1847 N N . LEU A 1 255 ? 14.120 -23.489 -12.611 1.00 89.44 255 LEU A N 1
ATOM 1848 C CA . LEU A 1 255 ? 13.840 -23.396 -14.047 1.00 89.44 255 LEU A CA 1
ATOM 1849 C C . LEU A 1 255 ? 12.430 -22.878 -14.330 1.00 89.44 255 LEU A C 1
ATOM 1851 O O . LEU A 1 255 ? 12.265 -22.082 -15.252 1.00 89.44 255 LEU A O 1
ATOM 1855 N N . ALA A 1 256 ? 11.434 -23.305 -13.551 1.00 88.25 256 ALA A N 1
ATOM 1856 C CA . ALA A 1 256 ? 10.087 -22.760 -13.656 1.00 88.25 256 ALA A CA 1
ATOM 1857 C C . ALA A 1 256 ? 10.109 -21.248 -13.396 1.00 88.25 256 ALA A C 1
ATOM 1859 O O . ALA A 1 256 ? 9.681 -20.495 -14.262 1.00 88.25 256 ALA A O 1
ATOM 1860 N N . GLU A 1 257 ? 10.733 -20.811 -12.299 1.00 86.94 257 GLU A N 1
ATOM 1861 C CA . GLU A 1 257 ? 10.843 -19.395 -11.930 1.00 86.94 257 GLU A CA 1
ATOM 1862 C C . GLU A 1 257 ? 11.531 -18.546 -13.010 1.00 86.94 257 GLU A C 1
ATOM 1864 O O . GLU A 1 257 ? 11.070 -17.462 -13.366 1.00 86.94 257 GLU A O 1
ATOM 1869 N N . LEU A 1 258 ? 12.603 -19.063 -13.617 1.00 88.06 258 LEU A N 1
ATOM 1870 C CA . LEU A 1 258 ? 13.287 -18.389 -14.722 1.00 88.06 258 LEU A CA 1
ATOM 1871 C C . LEU A 1 258 ? 12.385 -18.172 -15.946 1.00 88.06 258 LEU A C 1
ATOM 1873 O O . LEU A 1 258 ? 12.524 -17.164 -16.640 1.00 88.06 258 LEU A O 1
ATOM 1877 N N . VAL A 1 259 ? 11.481 -19.112 -16.221 1.00 87.94 259 VAL A N 1
ATOM 1878 C CA . VAL A 1 259 ? 10.618 -19.099 -17.409 1.00 87.94 259 VAL A CA 1
ATOM 1879 C C . VAL A 1 259 ? 9.284 -18.397 -17.151 1.00 87.94 259 VAL A C 1
ATOM 1881 O O . VAL A 1 259 ? 8.719 -17.837 -18.085 1.00 87.94 259 VAL A O 1
ATOM 1884 N N . THR A 1 260 ? 8.778 -18.395 -15.919 1.00 82.50 260 THR A N 1
ATOM 1885 C CA . THR A 1 260 ? 7.493 -17.767 -15.573 1.00 82.50 260 THR A CA 1
ATOM 1886 C C . THR A 1 260 ? 7.665 -16.383 -14.961 1.00 82.50 260 THR A C 1
ATOM 1888 O O . THR A 1 260 ? 6.937 -15.472 -15.338 1.00 82.50 260 THR A O 1
ATOM 1891 N N . GLY A 1 261 ? 8.632 -16.210 -14.057 1.00 78.44 261 GLY A N 1
ATOM 1892 C CA . GLY A 1 261 ? 8.850 -14.968 -13.309 1.00 78.44 261 GLY A CA 1
ATOM 1893 C C . GLY A 1 261 ? 9.900 -14.038 -13.921 1.00 78.44 261 GLY A C 1
ATOM 1894 O O . GLY A 1 261 ? 9.867 -12.833 -13.697 1.00 78.44 261 GLY A O 1
ATOM 1895 N N . GLN A 1 262 ? 10.840 -14.562 -14.719 1.00 84.88 262 GLN A N 1
ATOM 1896 C CA . GLN A 1 262 ? 11.995 -13.781 -15.194 1.00 84.88 262 GLN A CA 1
ATOM 1897 C C . GLN A 1 262 ? 12.248 -13.838 -16.710 1.00 84.88 262 GLN A C 1
ATOM 1899 O O . GLN A 1 262 ? 13.327 -13.451 -17.175 1.00 84.88 262 GLN A O 1
ATOM 1904 N N . VAL A 1 263 ? 11.271 -14.292 -17.502 1.00 89.31 263 VAL A N 1
ATOM 1905 C CA . VAL A 1 263 ? 11.492 -14.665 -18.911 1.00 89.31 263 VAL A CA 1
ATOM 1906 C C . VAL A 1 263 ? 12.077 -13.529 -19.751 1.00 89.31 263 VAL A C 1
ATOM 1908 O O . VAL A 1 263 ? 13.035 -13.731 -20.493 1.00 89.31 263 VAL A O 1
ATOM 1911 N N . TRP A 1 264 ? 11.558 -12.310 -19.602 1.00 85.19 264 TRP A N 1
ATOM 1912 C CA . TRP A 1 264 ? 11.971 -11.167 -20.415 1.00 85.19 264 TRP A CA 1
ATOM 1913 C C . TRP A 1 264 ? 13.376 -10.690 -20.066 1.00 85.19 264 TRP A C 1
ATOM 1915 O O . TRP A 1 264 ? 14.174 -10.407 -20.960 1.00 85.19 264 TRP A O 1
ATOM 1925 N N . THR A 1 265 ? 13.709 -10.659 -18.776 1.00 85.56 265 THR A N 1
ATOM 1926 C CA . THR A 1 265 ? 15.049 -10.305 -18.296 1.00 85.56 265 THR A CA 1
ATOM 1927 C C . THR A 1 265 ? 16.075 -11.332 -18.772 1.00 85.56 265 THR A C 1
ATOM 1929 O O . THR A 1 265 ? 17.125 -10.960 -19.301 1.00 85.56 265 THR A O 1
ATOM 1932 N N . LEU A 1 266 ? 15.738 -12.624 -18.673 1.00 90.38 266 LEU A N 1
ATOM 1933 C CA . LEU A 1 266 ? 16.586 -13.715 -19.145 1.00 90.38 266 LEU A CA 1
ATOM 1934 C C . LEU A 1 266 ? 16.808 -13.640 -20.662 1.00 90.38 266 LEU A C 1
ATOM 1936 O O . LEU A 1 266 ? 17.950 -13.682 -21.116 1.00 90.38 266 LEU A O 1
ATOM 1940 N N . LEU A 1 267 ? 15.738 -13.478 -21.447 1.00 90.25 267 LEU A N 1
ATOM 1941 C CA . LEU A 1 267 ? 15.819 -13.355 -22.905 1.00 90.25 267 LEU A CA 1
ATOM 1942 C C . LEU A 1 267 ? 16.606 -12.116 -23.339 1.00 90.25 267 LEU A C 1
ATOM 1944 O O . LEU A 1 267 ? 17.372 -12.194 -24.295 1.00 90.25 267 LEU A O 1
ATOM 1948 N N . THR A 1 268 ? 16.478 -10.999 -22.622 1.00 87.88 268 THR A N 1
ATOM 1949 C CA . THR A 1 268 ? 17.254 -9.780 -22.892 1.00 87.88 268 THR A CA 1
ATOM 1950 C C . THR A 1 268 ? 18.747 -10.022 -22.670 1.00 87.88 268 THR A C 1
ATOM 1952 O O . THR A 1 268 ? 19.563 -9.670 -23.521 1.00 87.88 268 THR A O 1
ATOM 1955 N N . GLY A 1 269 ? 19.112 -10.679 -21.563 1.00 87.88 269 GLY A N 1
ATOM 1956 C CA . GLY A 1 269 ? 20.503 -11.023 -21.269 1.00 87.88 269 GLY A CA 1
ATOM 1957 C C . GLY A 1 269 ? 21.103 -11.999 -22.286 1.00 87.88 269 GLY A C 1
ATOM 1958 O O . GLY A 1 269 ? 22.208 -11.781 -22.783 1.00 87.88 269 GLY A O 1
ATOM 1959 N N . LEU A 1 270 ? 20.352 -13.040 -22.657 1.00 91.25 270 LEU A N 1
ATOM 1960 C CA . LEU A 1 270 ? 20.759 -14.004 -23.685 1.00 91.25 270 LEU A CA 1
ATOM 1961 C C . LEU A 1 270 ? 20.858 -13.365 -25.075 1.00 91.25 270 LEU A C 1
ATOM 1963 O O . LEU A 1 270 ? 21.800 -13.648 -25.812 1.00 91.25 270 LEU A O 1
ATOM 1967 N N . GLY A 1 271 ? 19.929 -12.474 -25.421 1.00 88.50 271 GLY A N 1
ATOM 1968 C CA . GLY A 1 271 ? 19.970 -11.709 -26.664 1.00 88.50 271 GLY A CA 1
ATOM 1969 C C . GLY A 1 271 ? 21.212 -10.823 -26.752 1.00 88.50 271 GLY A C 1
ATOM 1970 O O . GLY A 1 271 ? 21.870 -10.802 -27.786 1.00 88.50 271 GLY A O 1
ATOM 1971 N N . ALA A 1 272 ? 21.588 -10.161 -25.653 1.00 86.88 272 ALA A N 1
ATOM 1972 C CA . ALA A 1 272 ? 22.807 -9.355 -25.582 1.00 86.88 272 ALA A CA 1
ATOM 1973 C C . ALA A 1 272 ? 24.098 -10.194 -25.666 1.00 86.88 272 ALA A C 1
ATOM 1975 O O . ALA A 1 272 ? 25.097 -9.710 -26.185 1.00 86.88 272 ALA A O 1
ATOM 1976 N N . LEU A 1 273 ? 24.083 -11.444 -25.189 1.00 88.38 273 LEU A N 1
ATOM 1977 C CA . LEU A 1 273 ? 25.201 -12.385 -25.351 1.00 88.38 273 LEU A CA 1
ATOM 1978 C C . LEU A 1 273 ? 25.340 -12.911 -26.785 1.00 88.38 273 LEU A C 1
ATOM 1980 O O . LEU A 1 273 ? 26.444 -13.253 -27.204 1.00 88.38 273 LEU A O 1
ATOM 1984 N N . ALA A 1 274 ? 24.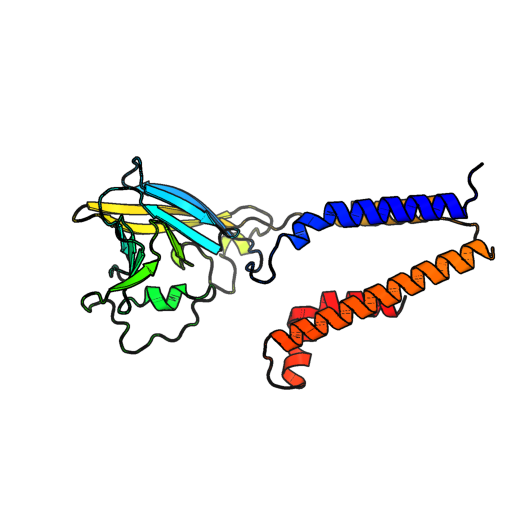224 -13.030 -27.503 1.00 86.38 274 ALA A N 1
ATOM 1985 C CA . ALA A 1 274 ? 24.193 -13.534 -28.872 1.00 86.38 274 ALA A CA 1
ATOM 1986 C C . ALA A 1 274 ? 24.530 -12.464 -29.929 1.00 86.38 274 ALA A C 1
ATOM 1988 O O . ALA A 1 274 ? 24.929 -12.830 -31.036 1.00 86.38 274 ALA A O 1
ATOM 1989 N N . ALA A 1 275 ? 24.331 -11.182 -29.602 1.00 78.12 275 ALA A N 1
ATOM 1990 C CA . ALA A 1 275 ? 24.579 -10.022 -30.464 1.00 78.12 275 ALA A CA 1
ATOM 1991 C C . ALA A 1 275 ? 26.072 -9.666 -30.585 1.00 78.12 275 ALA A C 1
ATOM 1993 O O . ALA A 1 275 ? 26.494 -9.326 -31.717 1.00 78.12 275 ALA A O 1
#